Protein AF-A0A7S2CLU9-F1 (afdb_monomer_lite)

Structure (mmCIF, N/CA/C/O backbone):
data_AF-A0A7S2CLU9-F1
#
_entry.id   AF-A0A7S2CLU9-F1
#
loop_
_atom_site.group_PDB
_atom_site.id
_atom_site.type_symbol
_atom_site.label_atom_id
_atom_site.label_alt_id
_atom_site.label_comp_id
_atom_site.label_asym_id
_atom_site.label_entity_id
_atom_site.label_seq_id
_atom_site.pdbx_PDB_ins_code
_atom_site.Cartn_x
_atom_site.Cartn_y
_atom_site.Cartn_z
_atom_site.occupancy
_atom_site.B_iso_or_equiv
_atom_site.auth_seq_id
_atom_site.auth_comp_id
_atom_site.auth_asym_id
_atom_site.auth_atom_id
_atom_site.pdbx_PDB_model_num
ATOM 1 N N . GLU A 1 1 ? 9.806 -8.412 -6.960 1.00 81.88 1 GLU A N 1
ATOM 2 C CA . GLU A 1 1 ? 10.932 -9.242 -7.446 1.00 81.88 1 GLU A CA 1
ATOM 3 C C . GLU A 1 1 ? 11.392 -8.861 -8.850 1.00 81.88 1 GLU A C 1
ATOM 5 O O . GLU A 1 1 ? 12.563 -8.555 -8.993 1.00 81.88 1 GLU A O 1
ATOM 10 N N . ILE A 1 2 ? 10.509 -8.746 -9.855 1.00 88.12 2 ILE A N 1
ATOM 11 C CA . ILE A 1 2 ? 10.897 -8.366 -11.237 1.00 88.12 2 ILE A CA 1
ATOM 12 C C . ILE A 1 2 ? 11.706 -7.054 -11.299 1.00 88.12 2 ILE A C 1
ATOM 14 O O . ILE A 1 2 ? 12.691 -6.970 -12.024 1.00 88.12 2 ILE A O 1
ATOM 18 N N . ALA A 1 3 ? 11.357 -6.049 -10.488 1.00 88.12 3 ALA A N 1
ATOM 19 C CA . ALA A 1 3 ? 12.100 -4.786 -10.428 1.00 88.12 3 ALA A CA 1
ATOM 20 C C . ALA A 1 3 ? 13.576 -4.951 -10.000 1.00 88.12 3 ALA A C 1
ATOM 22 O O . ALA A 1 3 ? 14.416 -4.154 -10.404 1.00 88.12 3 ALA A O 1
ATOM 23 N N . LEU A 1 4 ? 13.915 -6.001 -9.240 1.00 93.50 4 LEU A N 1
ATOM 24 C CA . LEU A 1 4 ? 15.299 -6.295 -8.845 1.00 93.50 4 LEU A CA 1
ATOM 25 C C . LEU A 1 4 ? 16.145 -6.809 -10.017 1.00 93.50 4 LEU A C 1
ATOM 27 O O . LEU A 1 4 ? 17.367 -6.787 -9.934 1.00 93.50 4 LEU A O 1
ATOM 31 N N . LEU A 1 5 ? 15.512 -7.239 -11.114 1.00 93.06 5 LEU A N 1
ATOM 32 C CA . LEU A 1 5 ? 16.195 -7.673 -12.333 1.00 93.06 5 LEU A CA 1
ATOM 33 C C . LEU A 1 5 ? 16.510 -6.499 -13.276 1.00 93.06 5 LEU A C 1
ATOM 35 O O . LEU A 1 5 ? 17.278 -6.673 -14.220 1.00 93.06 5 LEU A O 1
ATOM 39 N N . LEU A 1 6 ? 15.973 -5.297 -13.020 1.00 92.88 6 LEU A N 1
ATOM 40 C CA . LEU A 1 6 ? 16.213 -4.108 -13.853 1.00 92.88 6 LEU A CA 1
ATOM 41 C C . LEU A 1 6 ? 17.692 -3.711 -13.999 1.00 92.88 6 LEU A C 1
ATOM 43 O O . LEU A 1 6 ? 18.043 -3.240 -15.078 1.00 92.88 6 LEU A O 1
ATOM 47 N N . PRO A 1 7 ? 18.582 -3.899 -13.004 1.00 95.50 7 PRO A N 1
ATOM 48 C CA . PRO A 1 7 ? 20.008 -3.617 -13.169 1.00 95.50 7 PRO A CA 1
ATOM 49 C C . PRO A 1 7 ? 20.727 -4.580 -14.128 1.00 95.50 7 PRO A C 1
ATOM 51 O O . PRO A 1 7 ? 21.757 -4.218 -14.693 1.00 95.50 7 PRO A O 1
ATOM 54 N N . ILE A 1 8 ? 20.208 -5.797 -14.337 1.00 95.12 8 ILE A N 1
ATOM 55 C CA . ILE A 1 8 ? 20.898 -6.851 -15.102 1.00 95.12 8 ILE A CA 1
ATOM 56 C C . ILE A 1 8 ? 21.182 -6.422 -16.555 1.00 95.12 8 ILE A C 1
ATOM 58 O O . ILE A 1 8 ? 22.336 -6.541 -16.973 1.00 95.12 8 ILE A O 1
ATOM 62 N N . PRO A 1 9 ? 20.220 -5.867 -17.326 1.00 94.62 9 PRO A N 1
ATOM 63 C CA . PRO A 1 9 ? 20.494 -5.320 -18.655 1.00 94.62 9 PRO A CA 1
ATOM 64 C C . PRO A 1 9 ? 21.635 -4.297 -18.684 1.00 94.62 9 PRO A C 1
ATOM 66 O O . PRO A 1 9 ? 22.448 -4.326 -19.606 1.00 94.62 9 PRO A O 1
ATOM 69 N N . PHE A 1 10 ? 21.733 -3.426 -17.673 1.00 96.19 10 PHE A N 1
ATOM 70 C CA . PHE A 1 10 ? 22.793 -2.415 -17.596 1.00 96.19 10 PHE A CA 1
ATOM 71 C C . PHE A 1 10 ? 24.162 -3.049 -17.354 1.00 96.19 10 PHE A C 1
ATOM 73 O O . PHE A 1 10 ? 25.124 -2.687 -18.031 1.00 96.19 10 PHE A O 1
ATOM 80 N N . PHE A 1 11 ? 24.250 -4.035 -16.456 1.00 97.50 11 PHE A N 1
ATOM 81 C CA . PHE A 1 11 ? 25.492 -4.781 -16.241 1.00 97.50 11 PHE A CA 1
ATOM 82 C C . PHE A 1 11 ? 25.924 -5.530 -17.502 1.00 97.50 11 PHE A C 1
ATOM 84 O O . PHE A 1 11 ? 27.074 -5.409 -17.925 1.00 97.50 11 PHE A O 1
ATOM 91 N N . LEU A 1 12 ? 25.007 -6.255 -18.149 1.00 97.06 12 LEU A N 1
ATOM 92 C CA . LEU A 1 12 ? 25.304 -6.976 -19.390 1.00 97.06 12 LEU A CA 1
ATOM 93 C C . LEU A 1 12 ? 25.795 -6.026 -20.483 1.00 97.06 12 LEU A C 1
ATOM 95 O O . LEU A 1 12 ? 26.792 -6.303 -21.150 1.00 97.06 12 LEU A O 1
ATOM 99 N N . ALA A 1 13 ? 25.141 -4.879 -20.639 1.00 96.62 13 ALA A N 1
ATOM 100 C CA . ALA A 1 13 ? 25.564 -3.883 -21.605 1.00 96.62 13 ALA A CA 1
ATOM 101 C C . ALA A 1 13 ? 26.921 -3.271 -21.293 1.00 96.62 13 ALA A C 1
ATOM 103 O O . ALA A 1 13 ? 27.714 -3.106 -22.218 1.00 96.62 13 ALA A O 1
ATOM 104 N N . PHE A 1 14 ? 27.207 -2.987 -20.023 1.00 97.06 14 PHE A N 1
ATOM 105 C CA . PHE A 1 14 ? 28.519 -2.517 -19.597 1.00 97.06 14 PHE A CA 1
ATOM 106 C C . PHE A 1 14 ? 29.614 -3.510 -20.001 1.00 97.06 14 PHE A C 1
ATOM 108 O O . PHE A 1 14 ? 30.568 -3.122 -20.673 1.00 97.06 14 PHE A O 1
ATOM 115 N N . PHE A 1 15 ? 29.452 -4.801 -19.692 1.00 97.88 15 PHE A N 1
ATOM 116 C CA . PHE A 1 15 ? 30.434 -5.824 -20.068 1.00 97.88 15 PHE A CA 1
ATOM 117 C C . PHE A 1 15 ? 30.582 -5.974 -21.588 1.00 97.88 15 PHE A C 1
ATOM 119 O O . PHE A 1 15 ? 31.704 -6.085 -22.091 1.00 97.88 15 PHE A O 1
ATOM 126 N N . ILE A 1 16 ? 29.474 -5.942 -22.336 1.00 97.25 16 ILE A N 1
ATOM 127 C CA . ILE A 1 16 ? 29.498 -6.021 -23.804 1.00 97.25 16 ILE A CA 1
ATOM 128 C C . ILE A 1 16 ? 30.244 -4.818 -24.397 1.00 97.25 16 ILE A C 1
ATOM 130 O O . ILE A 1 16 ? 31.125 -4.997 -25.239 1.00 97.25 16 ILE A O 1
ATOM 134 N N . GLN A 1 17 ? 29.939 -3.602 -23.943 1.00 95.00 17 GLN A N 1
ATOM 135 C CA . GLN A 1 17 ? 30.590 -2.384 -24.432 1.00 95.00 17 GLN A CA 1
ATOM 136 C C . GLN A 1 17 ? 32.069 -2.323 -24.026 1.00 95.00 17 GLN A C 1
ATOM 138 O O . GLN A 1 17 ? 32.909 -1.978 -24.859 1.00 95.00 17 GLN A O 1
ATOM 143 N N . ALA A 1 18 ? 32.411 -2.739 -22.802 1.00 97.12 18 ALA A N 1
ATOM 144 C CA . ALA A 1 18 ? 33.795 -2.820 -22.332 1.00 97.12 18 ALA A CA 1
ATOM 145 C C . ALA A 1 18 ? 34.636 -3.787 -23.182 1.00 97.12 18 ALA A C 1
ATOM 147 O O . ALA A 1 18 ? 35.785 -3.487 -23.512 1.00 97.12 18 ALA A O 1
ATOM 148 N N . LYS A 1 19 ? 34.057 -4.925 -23.590 1.00 97.69 19 LYS A N 1
ATOM 149 C CA . LYS A 1 19 ? 34.735 -5.911 -24.444 1.00 97.69 19 LYS A CA 1
ATOM 150 C C . LYS A 1 19 ? 34.865 -5.444 -25.894 1.00 97.69 19 LYS A C 1
ATOM 152 O O . LYS A 1 19 ? 35.913 -5.639 -26.500 1.00 97.69 19 LYS A O 1
ATOM 157 N N . LEU A 1 20 ? 33.814 -4.843 -26.454 1.00 95.69 20 LEU A N 1
ATOM 158 C CA . LEU A 1 20 ? 33.805 -4.392 -27.849 1.00 95.69 20 LEU A CA 1
ATOM 159 C C . LEU A 1 20 ? 34.610 -3.105 -28.069 1.00 95.69 20 LEU A C 1
ATOM 161 O O . LEU A 1 20 ? 34.974 -2.826 -29.209 1.00 95.69 20 LEU A O 1
ATOM 165 N N . ARG A 1 21 ? 34.869 -2.321 -27.010 1.00 95.06 21 ARG A N 1
ATOM 166 C CA . ARG A 1 21 ? 35.522 -0.995 -27.061 1.00 95.06 21 ARG A CA 1
ATOM 167 C C . ARG A 1 21 ? 34.883 -0.024 -28.069 1.00 95.06 21 ARG A C 1
ATOM 169 O O . ARG A 1 21 ? 35.512 0.940 -28.490 1.00 95.06 21 ARG A O 1
ATOM 176 N N . ARG A 1 22 ? 33.631 -0.277 -28.458 1.00 91.69 22 ARG A N 1
ATOM 177 C CA . ARG A 1 22 ? 32.832 0.546 -29.370 1.00 91.69 22 ARG A CA 1
ATOM 178 C C . ARG A 1 22 ? 31.356 0.472 -28.973 1.00 91.69 22 ARG A C 1
ATOM 180 O O . ARG A 1 22 ? 30.922 -0.581 -28.491 1.00 91.69 22 ARG A O 1
ATOM 187 N N . PRO A 1 23 ? 30.577 1.546 -29.174 1.00 90.12 23 PRO A N 1
ATOM 188 C CA . PRO A 1 23 ? 29.145 1.525 -28.911 1.00 90.12 23 PRO A CA 1
ATOM 189 C C . PRO A 1 23 ? 28.464 0.531 -29.855 1.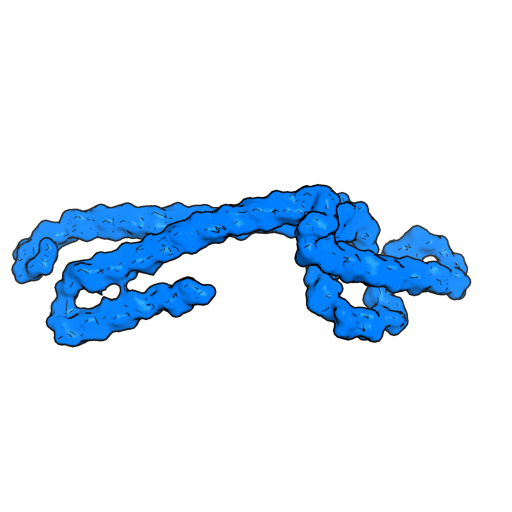00 90.12 23 PRO A C 1
ATOM 191 O O . PRO A 1 23 ? 28.598 0.614 -31.072 1.00 90.12 23 PRO A O 1
ATOM 194 N N . HIS A 1 24 ? 27.736 -0.428 -29.287 1.00 92.44 24 HIS A N 1
ATOM 195 C CA . HIS A 1 24 ? 26.960 -1.394 -30.056 1.00 92.44 24 HIS A CA 1
ATOM 196 C C . HIS A 1 24 ? 25.482 -1.009 -30.006 1.00 92.44 24 HIS A C 1
ATOM 198 O O . HIS A 1 24 ? 24.863 -1.044 -28.938 1.00 92.44 24 HIS A O 1
ATOM 204 N N . LYS A 1 25 ? 24.910 -0.649 -31.160 1.00 90.19 25 LYS A N 1
ATOM 205 C CA . LYS A 1 25 ? 23.543 -0.120 -31.263 1.00 90.19 25 LYS A CA 1
ATOM 206 C C . LYS A 1 25 ? 22.503 -1.014 -30.602 1.00 90.19 25 LYS A C 1
ATOM 208 O O . LYS A 1 25 ? 21.710 -0.530 -29.800 1.00 90.19 25 LYS A O 1
ATOM 213 N N . ALA A 1 26 ? 22.518 -2.315 -30.896 1.00 93.50 26 ALA A N 1
ATOM 214 C CA . ALA A 1 26 ? 21.528 -3.226 -30.326 1.00 93.50 26 ALA A CA 1
ATOM 215 C C . ALA A 1 26 ? 21.644 -3.297 -28.798 1.00 93.50 26 ALA A C 1
ATOM 217 O O . ALA A 1 26 ? 20.633 -3.352 -28.110 1.00 93.50 26 ALA A O 1
ATOM 218 N N . THR A 1 27 ? 22.862 -3.219 -28.255 1.00 95.12 27 THR A N 1
ATOM 219 C CA . THR A 1 27 ? 23.081 -3.213 -26.804 1.00 95.12 27 THR A CA 1
ATOM 220 C C . THR A 1 27 ? 22.489 -1.960 -26.164 1.00 95.12 27 THR A C 1
ATOM 222 O O . THR A 1 27 ? 21.776 -2.083 -25.175 1.00 95.12 27 THR A O 1
ATOM 225 N N . ILE A 1 28 ? 22.724 -0.780 -26.752 1.00 92.19 28 ILE A N 1
ATOM 226 C CA . ILE A 1 28 ? 22.179 0.499 -26.264 1.00 92.19 28 ILE A CA 1
ATOM 227 C C . ILE A 1 28 ? 20.646 0.503 -26.340 1.00 92.19 28 ILE A C 1
ATOM 229 O O . ILE A 1 28 ? 19.974 0.856 -25.368 1.00 92.19 28 ILE A O 1
ATOM 233 N N . LEU A 1 29 ? 20.084 0.059 -27.470 1.00 92.31 29 LEU A N 1
ATOM 234 C CA . LEU A 1 29 ? 18.636 -0.037 -27.650 1.00 92.31 29 LEU A CA 1
ATOM 235 C C . LEU A 1 29 ? 18.013 -0.995 -26.633 1.00 92.31 29 LEU A C 1
ATOM 237 O O . LEU A 1 29 ? 17.047 -0.625 -25.974 1.00 92.31 29 LEU A O 1
ATOM 241 N N . LEU A 1 30 ? 18.586 -2.186 -26.440 1.00 93.94 30 LEU A N 1
ATOM 242 C CA . LEU A 1 30 ? 18.074 -3.150 -25.465 1.00 93.94 30 LEU A CA 1
ATOM 243 C C . LEU A 1 30 ? 18.142 -2.607 -24.033 1.00 93.94 30 LEU A C 1
ATOM 245 O O . LEU A 1 30 ? 17.176 -2.768 -23.290 1.00 93.94 30 LEU A O 1
ATOM 249 N N . THR A 1 31 ? 19.211 -1.904 -23.646 1.00 94.62 31 THR A N 1
ATOM 250 C CA . THR A 1 31 ? 19.293 -1.299 -22.303 1.00 94.62 31 THR A CA 1
ATOM 251 C C . THR A 1 31 ? 18.290 -0.201 -22.032 1.00 94.62 31 THR A C 1
ATOM 253 O O . THR A 1 31 ? 17.981 0.046 -20.873 1.00 94.62 31 THR A O 1
ATOM 256 N N . LEU A 1 32 ? 17.799 0.476 -23.065 1.00 92.31 32 LEU A N 1
ATOM 257 C CA . LEU A 1 32 ? 16.814 1.542 -22.903 1.00 92.31 32 LEU A CA 1
ATOM 258 C C . LEU A 1 32 ? 15.393 0.986 -23.006 1.00 92.31 32 LEU A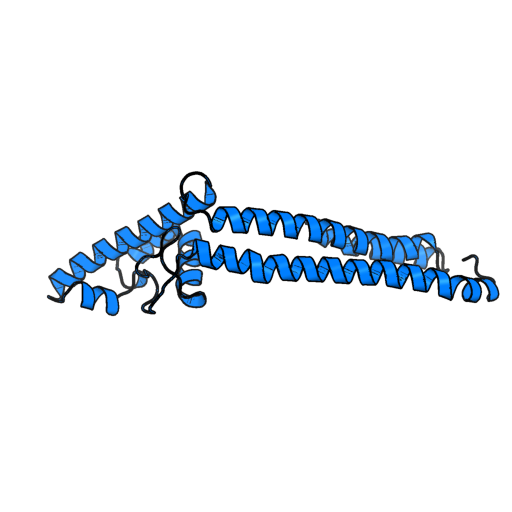 C 1
ATOM 260 O O . LEU A 1 32 ? 14.545 1.280 -22.165 1.00 92.31 32 LEU A O 1
ATOM 264 N N . LEU A 1 33 ? 15.147 0.140 -24.007 1.00 91.81 33 LEU A N 1
ATOM 265 C CA . LEU A 1 33 ? 13.822 -0.395 -24.297 1.00 91.81 33 LEU A CA 1
ATOM 266 C C . LEU A 1 33 ? 13.380 -1.438 -23.266 1.00 91.81 33 LEU A C 1
ATOM 268 O O . LEU A 1 33 ? 12.231 -1.392 -22.835 1.00 91.81 33 LEU A O 1
ATOM 272 N N . VAL A 1 34 ? 14.261 -2.352 -22.837 1.00 93.94 34 VAL A N 1
ATOM 273 C CA . VAL A 1 34 ? 13.870 -3.451 -21.932 1.00 93.94 34 VAL A CA 1
ATOM 274 C C . VAL A 1 34 ? 13.419 -2.935 -20.558 1.00 93.94 34 VAL A C 1
ATOM 276 O O . VAL A 1 34 ? 12.314 -3.297 -20.142 1.00 93.94 34 VAL A O 1
ATOM 279 N N . PRO A 1 35 ? 14.173 -2.070 -19.846 1.00 94.62 35 PRO A N 1
ATOM 280 C CA . PRO A 1 35 ? 13.726 -1.533 -18.562 1.00 94.62 35 PRO A CA 1
ATOM 281 C C . PRO A 1 35 ? 12.444 -0.710 -18.679 1.00 94.62 35 PRO A C 1
ATOM 283 O O . PRO A 1 35 ? 11.544 -0.871 -17.858 1.00 94.62 35 PRO A O 1
ATOM 286 N N . ALA A 1 36 ? 12.326 0.125 -19.714 1.00 94.75 36 ALA A N 1
ATOM 287 C CA . ALA A 1 36 ? 11.152 0.969 -19.898 1.00 94.75 36 ALA A CA 1
ATOM 288 C C . ALA A 1 36 ? 9.894 0.148 -20.235 1.00 94.75 36 ALA A C 1
ATOM 290 O O . ALA A 1 36 ? 8.838 0.382 -19.649 1.00 94.75 36 ALA A O 1
ATOM 291 N N . ALA A 1 37 ? 10.005 -0.870 -21.095 1.00 94.44 37 ALA A N 1
ATOM 292 C CA . ALA A 1 37 ? 8.910 -1.802 -21.370 1.00 94.44 37 ALA A CA 1
ATOM 293 C C . ALA A 1 37 ? 8.523 -2.624 -20.127 1.00 94.44 37 ALA A C 1
ATOM 295 O O . ALA A 1 37 ? 7.340 -2.823 -19.856 1.00 94.44 37 ALA A O 1
ATOM 296 N N . THR A 1 38 ? 9.509 -3.054 -19.332 1.00 94.75 38 THR A N 1
ATOM 297 C CA . THR A 1 38 ? 9.265 -3.785 -18.078 1.00 94.75 38 THR A CA 1
ATOM 298 C C . THR A 1 38 ? 8.526 -2.912 -17.065 1.00 94.75 38 THR A C 1
ATOM 300 O O . THR A 1 38 ? 7.545 -3.357 -16.473 1.00 94.75 38 THR A O 1
ATOM 303 N N . LEU A 1 39 ? 8.957 -1.661 -16.879 1.00 94.56 39 LEU A N 1
ATOM 304 C CA . LEU A 1 39 ? 8.289 -0.709 -15.989 1.00 94.56 39 LEU A CA 1
ATOM 305 C C . LEU A 1 39 ? 6.870 -0.381 -16.459 1.00 94.56 39 LEU A C 1
ATOM 307 O O . LEU A 1 39 ? 5.969 -0.294 -15.627 1.00 94.56 39 LEU A O 1
ATOM 311 N N . LEU A 1 40 ? 6.656 -0.258 -17.771 1.00 96.19 40 LEU A N 1
ATOM 312 C CA . LEU A 1 40 ? 5.332 -0.057 -18.353 1.00 96.19 40 LEU A CA 1
ATOM 313 C C . LEU A 1 40 ? 4.389 -1.223 -18.013 1.00 96.19 40 LEU A C 1
ATOM 315 O O . LEU A 1 40 ? 3.302 -0.996 -17.484 1.00 96.19 40 LEU A O 1
ATOM 319 N N . ALA A 1 41 ? 4.828 -2.462 -18.257 1.00 96.25 41 ALA A N 1
ATOM 320 C CA . ALA A 1 41 ? 4.043 -3.663 -17.973 1.00 96.25 41 ALA A CA 1
ATOM 321 C C . ALA A 1 41 ? 3.765 -3.833 -16.470 1.00 96.25 41 ALA A C 1
ATOM 323 O O . ALA A 1 41 ? 2.637 -4.116 -16.071 1.00 96.25 41 ALA A O 1
ATOM 324 N N . LEU A 1 42 ? 4.772 -3.609 -15.618 1.00 95.81 42 LEU A N 1
ATOM 325 C CA . LEU A 1 42 ? 4.595 -3.642 -14.163 1.00 95.81 42 LEU A CA 1
ATOM 326 C C . LEU A 1 42 ? 3.631 -2.557 -13.684 1.00 95.81 42 LEU A C 1
ATOM 328 O O . LEU A 1 42 ? 2.815 -2.817 -12.802 1.00 95.81 42 LEU A O 1
ATOM 332 N N . GLY A 1 43 ? 3.716 -1.356 -14.255 1.00 96.00 43 GLY A N 1
ATOM 333 C CA . GLY A 1 43 ? 2.808 -0.260 -13.952 1.00 96.00 43 GLY A CA 1
ATOM 334 C C . GLY A 1 43 ? 1.356 -0.625 -14.251 1.00 96.00 43 GLY A C 1
ATOM 335 O O . GLY A 1 43 ? 0.497 -0.407 -13.398 1.00 96.00 43 GLY A O 1
ATOM 336 N N . ASP A 1 44 ? 1.087 -1.219 -15.415 1.00 96.81 44 ASP A N 1
ATOM 337 C CA . ASP A 1 44 ? -0.260 -1.659 -15.804 1.00 96.81 44 ASP A CA 1
ATOM 338 C C . ASP A 1 44 ? -0.811 -2.733 -14.852 1.00 96.81 44 ASP A C 1
ATOM 340 O O . ASP A 1 44 ? -1.887 -2.569 -14.268 1.00 96.81 44 ASP A O 1
ATOM 344 N N . VAL A 1 45 ? -0.015 -3.774 -14.581 1.00 96.75 45 VAL A N 1
ATOM 345 C CA . VAL A 1 45 ? -0.367 -4.826 -13.615 1.00 96.75 45 VAL A CA 1
ATOM 346 C C . VAL A 1 45 ? -0.658 -4.230 -12.233 1.00 96.75 45 VAL A C 1
ATOM 348 O O . VAL A 1 45 ? -1.650 -4.592 -11.599 1.00 96.75 45 VAL A O 1
ATOM 351 N N . LEU A 1 46 ? 0.159 -3.281 -11.765 1.00 96.56 46 LEU A N 1
ATOM 352 C CA . LEU A 1 46 ? -0.049 -2.614 -10.478 1.00 96.56 46 LEU A CA 1
ATOM 353 C C . LEU A 1 46 ? -1.316 -1.755 -10.451 1.00 96.56 46 LEU A C 1
ATOM 355 O O . LEU A 1 46 ? -1.993 -1.733 -9.424 1.00 96.56 46 LEU A O 1
ATOM 359 N N . VAL A 1 47 ? -1.663 -1.064 -11.542 1.00 97.44 47 VAL A N 1
ATOM 360 C CA . VAL A 1 47 ? -2.919 -0.299 -11.634 1.00 97.44 47 VAL A CA 1
ATOM 361 C C . VAL A 1 47 ? -4.128 -1.225 -11.514 1.00 97.44 47 VAL A C 1
ATOM 363 O O . VAL A 1 47 ? -5.063 -0.890 -10.779 1.00 97.44 47 VAL A O 1
ATOM 366 N N . ASN A 1 48 ? -4.102 -2.374 -12.189 1.00 97.06 48 ASN A N 1
ATOM 367 C CA . ASN A 1 48 ? -5.193 -3.349 -12.153 1.00 97.06 48 ASN A CA 1
ATOM 368 C C . ASN A 1 48 ? -5.326 -3.977 -10.761 1.00 97.06 48 ASN A C 1
ATOM 370 O O . ASN A 1 48 ? -6.388 -3.885 -10.150 1.00 97.06 48 ASN A O 1
ATOM 374 N N . ILE A 1 49 ? -4.223 -4.467 -10.182 1.00 96.38 49 ILE A N 1
ATOM 375 C CA . ILE A 1 49 ? -4.219 -5.017 -8.817 1.00 96.38 49 ILE A CA 1
ATOM 376 C C . ILE A 1 49 ? -4.690 -3.971 -7.800 1.00 96.38 49 ILE A C 1
ATOM 378 O O . ILE A 1 49 ? -5.486 -4.288 -6.918 1.00 96.38 49 ILE A O 1
ATOM 382 N N . ALA A 1 50 ? -4.208 -2.728 -7.886 1.00 96.62 50 ALA A N 1
ATOM 383 C CA . ALA A 1 50 ? -4.614 -1.678 -6.956 1.00 96.62 50 ALA A CA 1
ATOM 384 C C . ALA A 1 50 ? -6.109 -1.352 -7.073 1.00 96.62 50 ALA A C 1
ATOM 386 O O . ALA A 1 50 ? -6.740 -1.085 -6.052 1.00 96.62 50 ALA A O 1
ATOM 387 N N . SER A 1 51 ? -6.667 -1.392 -8.286 1.00 97.19 51 SER A N 1
ATOM 388 C CA . SER A 1 51 ? -8.097 -1.159 -8.522 1.00 97.19 51 SER A CA 1
ATOM 389 C C . SER A 1 51 ? -8.933 -2.303 -7.945 1.00 97.19 51 SER A C 1
ATOM 391 O O . SER A 1 51 ? -9.790 -2.048 -7.104 1.00 97.19 51 SER A O 1
ATOM 393 N N . ASP A 1 52 ? -8.584 -3.555 -8.255 1.00 96.94 52 ASP A N 1
ATOM 394 C CA . ASP A 1 52 ? -9.270 -4.732 -7.711 1.00 96.94 52 ASP A CA 1
ATOM 395 C C . ASP A 1 52 ? -9.235 -4.746 -6.179 1.00 96.94 52 ASP A C 1
ATOM 397 O O . ASP A 1 52 ? -10.243 -4.992 -5.517 1.00 96.94 52 ASP A O 1
ATOM 401 N N . ARG A 1 53 ? -8.074 -4.459 -5.575 1.00 97.38 53 ARG A N 1
ATOM 402 C CA . ARG A 1 53 ? -7.944 -4.411 -4.111 1.00 97.38 53 ARG A CA 1
ATOM 403 C C . ARG A 1 53 ? -8.732 -3.262 -3.503 1.00 97.38 53 ARG A C 1
ATOM 405 O O . ARG A 1 53 ? -9.346 -3.467 -2.458 1.00 97.38 53 ARG A O 1
ATOM 412 N N . ALA A 1 54 ? -8.740 -2.090 -4.134 1.00 97.75 54 ALA A N 1
ATOM 413 C CA . ALA A 1 54 ? -9.560 -0.976 -3.679 1.00 97.75 54 ALA A CA 1
ATOM 414 C C . ALA A 1 54 ? -11.050 -1.354 -3.687 1.00 97.75 54 ALA A C 1
ATOM 416 O O . ALA A 1 54 ? -11.727 -1.137 -2.684 1.00 97.75 54 ALA A O 1
ATOM 417 N N . ASP A 1 55 ? -11.540 -2.000 -4.744 1.00 97.50 55 ASP A N 1
ATOM 418 C CA . ASP A 1 55 ? -12.947 -2.400 -4.848 1.00 97.50 55 ASP A CA 1
ATOM 419 C C . ASP A 1 55 ? -13.324 -3.472 -3.809 1.00 97.50 55 ASP A C 1
ATOM 421 O O . ASP A 1 55 ? -14.349 -3.357 -3.128 1.00 97.50 55 ASP A O 1
ATO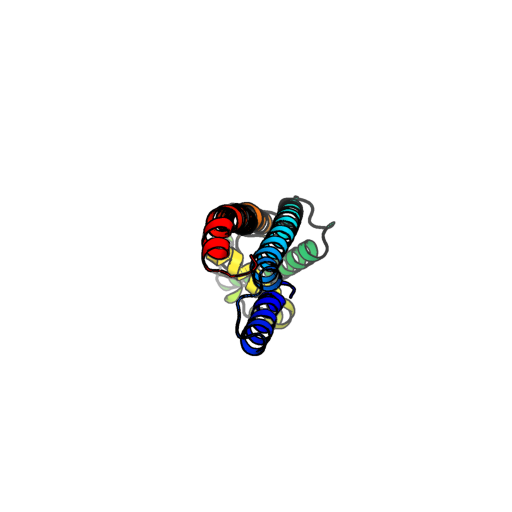M 425 N N . GLN A 1 56 ? -12.457 -4.467 -3.591 1.00 97.31 56 GLN A N 1
ATOM 426 C CA . GLN A 1 56 ? -12.644 -5.484 -2.542 1.00 97.31 56 GLN A CA 1
ATOM 427 C C . GLN A 1 56 ? -12.692 -4.868 -1.134 1.00 97.31 56 GLN A C 1
ATOM 429 O O . GLN A 1 56 ? -13.526 -5.240 -0.297 1.00 97.31 56 GLN A O 1
ATOM 434 N N . LEU A 1 57 ? -11.799 -3.913 -0.856 1.00 97.88 57 LEU A N 1
ATOM 435 C CA . LEU A 1 57 ? -11.739 -3.220 0.430 1.00 97.88 57 LEU A CA 1
ATOM 436 C C . LEU A 1 57 ? -12.949 -2.307 0.641 1.00 97.88 57 LEU A C 1
ATOM 438 O O . LEU A 1 57 ? -13.504 -2.305 1.735 1.00 97.88 57 LEU A O 1
ATOM 442 N N . ARG A 1 58 ? -13.399 -1.611 -0.409 1.00 97.75 58 ARG A N 1
ATOM 443 C CA . ARG A 1 58 ? -14.556 -0.706 -0.379 1.00 97.75 58 ARG A CA 1
ATOM 444 C C . ARG A 1 58 ? -15.897 -1.430 -0.232 1.00 97.75 58 ARG A C 1
ATOM 446 O O . ARG A 1 58 ? -16.866 -0.826 0.228 1.00 97.75 58 ARG A O 1
ATOM 453 N N . SER A 1 59 ? -15.982 -2.697 -0.640 1.00 96.94 59 SER A N 1
ATOM 454 C CA . SER A 1 59 ? -17.201 -3.497 -0.473 1.00 96.94 59 SER A CA 1
ATOM 455 C C . SER A 1 59 ? -17.660 -3.522 0.993 1.00 96.94 59 SER A C 1
ATOM 457 O O . SER A 1 59 ? -16.841 -3.538 1.905 1.00 96.94 59 SER A O 1
ATOM 459 N N . ARG A 1 60 ? -18.970 -3.573 1.249 1.00 95.25 60 ARG A N 1
ATOM 460 C CA . ARG A 1 60 ? -19.507 -3.765 2.613 1.00 95.25 60 ARG A CA 1
ATOM 461 C C . ARG A 1 60 ? -19.477 -5.224 3.067 1.00 95.25 60 ARG A C 1
ATOM 463 O O . ARG A 1 60 ? -19.690 -5.500 4.241 1.00 95.25 60 ARG A O 1
ATOM 470 N N . ASP A 1 61 ? -19.221 -6.143 2.140 1.00 96.44 61 ASP A N 1
ATOM 471 C CA . ASP A 1 61 ? -19.090 -7.561 2.433 1.00 96.44 61 ASP A CA 1
ATOM 472 C C . ASP A 1 61 ? -17.735 -7.845 3.100 1.00 96.44 61 ASP A C 1
ATOM 474 O O . ASP A 1 61 ? -16.664 -7.497 2.578 1.00 96.44 61 ASP A O 1
ATOM 478 N N . CYS A 1 62 ? -17.805 -8.446 4.283 1.00 96.00 62 CYS A N 1
ATOM 479 C CA . CYS A 1 62 ? -16.666 -8.812 5.118 1.00 96.00 62 CYS A CA 1
ATOM 480 C C . CYS A 1 62 ? -16.302 -10.281 5.011 1.00 96.00 62 CYS A C 1
ATOM 482 O O . CYS A 1 62 ? -15.209 -10.650 5.435 1.00 96.00 62 CYS A O 1
ATOM 484 N N . ASP A 1 63 ? -17.189 -11.112 4.469 1.00 97.31 63 ASP A N 1
ATOM 485 C CA . ASP A 1 63 ? -17.070 -12.560 4.554 1.00 97.31 63 ASP A CA 1
ATOM 486 C C . ASP A 1 63 ? -16.478 -13.178 3.292 1.00 97.31 63 ASP A C 1
ATOM 488 O O . ASP A 1 63 ? -15.747 -14.172 3.384 1.00 97.31 63 ASP A O 1
ATOM 492 N N . THR A 1 64 ? -16.715 -12.558 2.135 1.00 96.19 64 THR A N 1
ATOM 493 C CA . THR A 1 64 ? -16.221 -13.055 0.842 1.00 96.19 64 THR A CA 1
ATOM 494 C C . THR A 1 64 ? -14.691 -13.031 0.737 1.00 96.19 64 THR A C 1
ATOM 496 O O . THR A 1 64 ? -14.086 -13.958 0.196 1.00 96.19 64 THR A O 1
ATOM 499 N N . PHE A 1 65 ? -14.020 -12.012 1.285 1.00 96.94 65 PHE A N 1
ATOM 500 C CA . PHE A 1 65 ? -12.566 -11.855 1.146 1.00 96.94 65 PHE A CA 1
ATOM 501 C C . PHE A 1 65 ? -11.827 -12.319 2.403 1.00 96.94 65 PHE A C 1
ATOM 503 O O . PHE A 1 65 ? -11.806 -11.621 3.414 1.00 96.94 65 PHE A O 1
ATOM 510 N N . ALA A 1 66 ? -11.145 -13.468 2.324 1.00 97.25 66 ALA A N 1
ATOM 511 C CA . ALA A 1 66 ? -10.522 -14.122 3.481 1.00 97.25 66 ALA A CA 1
ATOM 512 C C . ALA A 1 66 ? -9.624 -13.201 4.332 1.00 97.25 66 ALA A C 1
ATOM 514 O O . ALA A 1 66 ? -9.804 -13.148 5.544 1.00 97.25 66 ALA A O 1
ATOM 515 N N . LYS A 1 67 ? -8.723 -12.425 3.709 1.00 97.00 67 LYS A N 1
ATOM 516 C CA . LYS A 1 67 ? -7.833 -11.491 4.431 1.00 97.00 67 LYS A CA 1
ATOM 517 C C . LYS A 1 67 ? -8.586 -10.340 5.103 1.00 97.00 67 LYS A C 1
ATOM 519 O O . LYS A 1 67 ? -8.209 -9.886 6.175 1.00 97.00 67 LYS A O 1
ATOM 524 N N . LYS A 1 68 ? -9.661 -9.861 4.475 1.00 97.31 68 LYS A N 1
ATOM 525 C CA . LYS A 1 68 ? -10.508 -8.808 5.043 1.00 97.31 68 LYS A CA 1
ATOM 526 C C . LYS A 1 68 ? -11.287 -9.338 6.246 1.00 97.31 68 LYS A C 1
ATOM 528 O O . LYS A 1 68 ? -11.356 -8.659 7.263 1.00 97.31 68 LYS A O 1
ATOM 533 N N . ARG A 1 69 ? -11.810 -10.562 6.135 1.00 98.06 69 ARG A N 1
ATOM 534 C CA . ARG A 1 69 ? -12.501 -11.282 7.209 1.00 98.06 69 ARG A CA 1
ATOM 535 C C . ARG A 1 69 ? -11.596 -11.546 8.410 1.00 98.06 69 ARG A C 1
ATOM 537 O O . ARG A 1 69 ? -12.043 -11.449 9.545 1.00 98.06 69 ARG A O 1
ATOM 544 N N . GLU A 1 70 ? -10.341 -11.908 8.164 1.00 98.12 70 GLU A N 1
ATOM 545 C CA . GLU A 1 70 ? -9.339 -12.130 9.211 1.00 98.12 70 GLU A CA 1
ATOM 546 C C . GLU A 1 70 ? -9.081 -10.850 10.016 1.00 98.12 70 GLU A C 1
ATOM 548 O O . GLU A 1 70 ? -9.234 -10.866 11.236 1.00 98.12 70 GLU A O 1
ATOM 553 N N . LEU A 1 71 ? -8.845 -9.723 9.334 1.00 98.12 71 LEU A N 1
ATOM 554 C CA . LEU A 1 71 ? -8.696 -8.418 9.985 1.00 98.12 71 LEU A CA 1
ATOM 555 C C . LEU A 1 71 ? -9.961 -7.975 10.734 1.00 98.12 71 LEU A C 1
ATOM 557 O O . LEU A 1 71 ? -9.853 -7.467 11.845 1.00 98.12 71 LEU A O 1
ATOM 561 N N . GLU A 1 72 ? -11.158 -8.222 10.188 1.00 98.12 72 GLU A N 1
ATOM 562 C CA . GLU A 1 72 ? -12.418 -7.955 10.900 1.00 98.12 72 GLU A CA 1
ATOM 563 C C . GLU A 1 72 ? -12.508 -8.772 12.195 1.00 98.12 72 GLU A C 1
ATOM 565 O O . GLU A 1 72 ? -12.826 -8.229 13.250 1.00 98.12 72 GLU A O 1
ATOM 570 N N . ARG A 1 73 ? -12.188 -10.072 12.154 1.00 98.38 73 ARG A N 1
ATOM 571 C CA . ARG A 1 73 ? -12.191 -10.932 13.350 1.00 98.38 73 ARG A CA 1
ATOM 572 C C . ARG A 1 73 ? -11.159 -10.481 14.379 1.00 98.38 73 ARG A C 1
ATOM 574 O O . ARG A 1 73 ? -11.449 -10.511 15.575 1.00 98.38 73 ARG A O 1
ATOM 581 N N . SER A 1 74 ? -9.985 -10.060 13.918 1.00 98.50 74 SER A N 1
ATOM 582 C CA . SER A 1 74 ? -8.918 -9.533 14.767 1.00 98.50 74 SER A CA 1
ATOM 583 C C . SER A 1 74 ? -9.339 -8.225 15.447 1.00 98.50 74 SER A C 1
ATOM 585 O O . SER A 1 74 ? -9.208 -8.090 16.666 1.00 98.50 74 SER A O 1
ATOM 587 N N . TRP A 1 75 ? -9.977 -7.315 14.702 1.00 98.50 75 TRP A N 1
ATOM 588 C CA . TRP A 1 75 ? -10.579 -6.095 15.245 1.00 98.50 75 TRP A CA 1
ATOM 589 C C . TRP A 1 75 ? -11.692 -6.410 16.259 1.00 98.50 75 TRP A C 1
ATOM 591 O O . TRP A 1 75 ? -11.722 -5.855 17.355 1.00 98.50 75 TRP A O 1
ATOM 601 N N . GLN A 1 76 ? -12.576 -7.363 15.952 1.00 98.50 76 GLN A N 1
ATOM 602 C CA . GLN A 1 76 ? -13.633 -7.805 16.869 1.00 98.50 76 GLN A CA 1
ATOM 603 C C . GLN A 1 76 ? -13.079 -8.447 18.148 1.00 98.50 76 GLN A C 1
ATOM 605 O O . GLN A 1 76 ? -13.723 -8.376 19.196 1.00 98.50 76 GLN A O 1
ATOM 610 N N . ALA A 1 77 ? -11.919 -9.107 18.092 1.00 98.62 77 ALA A N 1
ATOM 611 C CA . ALA A 1 77 ? -11.237 -9.612 19.281 1.00 98.62 77 ALA A CA 1
ATOM 612 C C . ALA A 1 77 ? -10.749 -8.456 20.169 1.00 98.62 77 ALA A C 1
ATOM 614 O O . ALA A 1 77 ? -11.074 -8.444 21.358 1.00 98.62 77 ALA A O 1
ATOM 615 N N . ALA A 1 78 ? -10.087 -7.450 19.586 1.00 98.56 78 ALA A N 1
ATOM 616 C CA . ALA A 1 78 ? -9.655 -6.247 20.304 1.00 98.56 78 ALA A CA 1
ATOM 617 C C . ALA A 1 78 ? -10.842 -5.498 20.928 1.00 98.56 78 ALA A C 1
ATOM 619 O O . ALA A 1 78 ? -10.835 -5.180 22.115 1.00 98.56 78 ALA A O 1
ATOM 620 N N . HIS A 1 79 ? -11.910 -5.293 20.155 1.00 98.56 79 HIS A N 1
ATOM 621 C CA . HIS A 1 79 ? -13.114 -4.616 20.625 1.00 98.56 79 HIS A CA 1
ATOM 622 C C . HIS A 1 79 ? -13.805 -5.371 21.772 1.00 98.56 79 HIS A C 1
ATOM 624 O O . HIS A 1 79 ? -14.270 -4.756 22.729 1.00 98.56 79 HIS A O 1
ATOM 630 N N . ARG A 1 80 ? -13.864 -6.709 21.714 1.00 98.62 80 ARG A N 1
ATOM 631 C CA . ARG A 1 80 ? -14.424 -7.520 22.809 1.00 98.62 80 ARG A CA 1
ATOM 632 C C . ARG A 1 80 ? -13.601 -7.402 24.090 1.00 98.62 80 ARG A C 1
ATOM 634 O O . ARG A 1 80 ? -14.206 -7.267 25.152 1.00 98.62 80 ARG A O 1
ATOM 641 N N . LEU A 1 81 ? -12.270 -7.427 23.985 1.00 98.56 81 LEU A N 1
ATOM 642 C CA . LEU A 1 81 ? -11.368 -7.209 25.119 1.00 98.56 81 LEU A CA 1
ATOM 643 C C . LEU A 1 81 ? -11.594 -5.820 25.721 1.00 98.56 81 LEU A C 1
ATOM 645 O O . LEU A 1 81 ? -11.866 -5.708 26.914 1.00 98.56 81 LEU A O 1
ATOM 649 N N . TYR A 1 82 ? -11.590 -4.786 24.878 1.00 98.62 82 TYR A N 1
ATOM 650 C CA . TYR A 1 82 ? -11.806 -3.400 25.285 1.00 98.62 82 TYR A CA 1
ATOM 651 C C . TYR A 1 82 ? -13.138 -3.208 26.018 1.00 98.62 82 TYR A C 1
ATOM 653 O O . TYR A 1 82 ? -13.169 -2.718 27.143 1.00 98.62 82 TYR A O 1
ATOM 661 N N . MET A 1 83 ? -14.247 -3.677 25.440 1.00 98.50 83 MET A N 1
ATOM 662 C CA . MET A 1 83 ? -15.564 -3.562 26.074 1.00 98.50 83 MET A CA 1
ATOM 663 C C . MET A 1 83 ? -15.678 -4.381 27.366 1.00 98.50 83 MET A C 1
ATOM 665 O O . MET A 1 83 ? -16.460 -4.018 28.242 1.00 98.50 83 MET A O 1
ATOM 669 N N . GLY A 1 84 ? -14.950 -5.495 27.487 1.00 98.44 84 GLY A N 1
ATOM 670 C CA . GLY A 1 84 ? -14.868 -6.265 28.730 1.00 98.44 84 GLY A CA 1
ATOM 671 C C . GLY A 1 84 ? -14.197 -5.461 29.841 1.00 98.44 84 GLY A C 1
ATOM 672 O O . GLY A 1 84 ? -14.798 -5.250 30.892 1.00 98.44 84 GLY A O 1
ATOM 673 N N . CYS A 1 85 ? -13.008 -4.945 29.544 1.00 98.62 85 CYS A N 1
ATOM 674 C CA . CYS A 1 85 ? -12.215 -4.079 30.410 1.00 98.62 85 CYS A CA 1
ATOM 675 C C . CYS A 1 85 ? -12.999 -2.832 30.858 1.00 98.62 85 CYS A C 1
ATOM 677 O O . CYS A 1 85 ? -13.162 -2.610 32.055 1.00 98.62 85 CYS A O 1
ATOM 679 N N . LEU A 1 86 ? -13.623 -2.092 29.931 1.00 98.44 86 LEU A N 1
ATOM 680 C CA . LEU A 1 86 ? -14.402 -0.897 30.281 1.00 98.44 86 LEU A CA 1
ATOM 681 C C . LEU A 1 86 ? -15.583 -1.178 31.214 1.00 98.44 86 LEU A C 1
ATOM 683 O O . LEU A 1 86 ? -15.871 -0.368 32.094 1.00 98.44 86 LEU A O 1
ATOM 687 N N . ARG A 1 87 ? -16.286 -2.308 31.046 1.00 98.62 87 ARG A N 1
ATOM 688 C CA . ARG A 1 87 ? -17.388 -2.673 31.957 1.00 98.62 87 ARG A CA 1
ATOM 689 C C . ARG A 1 87 ? -16.892 -2.863 33.387 1.00 98.62 87 ARG A C 1
ATOM 691 O O . ARG A 1 87 ? -17.628 -2.535 34.315 1.00 98.62 87 ARG A O 1
ATOM 698 N N . GLU A 1 88 ? -15.686 -3.390 33.559 1.00 98.44 88 GLU A N 1
ATOM 699 C CA . GLU A 1 88 ? -15.080 -3.575 34.875 1.00 98.44 88 GLU A CA 1
ATOM 700 C C . GLU A 1 88 ? -14.597 -2.245 35.464 1.00 98.44 88 GLU A C 1
ATOM 702 O O . GLU A 1 88 ? -14.872 -1.945 36.630 1.00 98.44 88 GLU A O 1
ATOM 707 N N . THR A 1 89 ? -13.988 -1.389 34.640 1.00 98.12 89 THR A N 1
ATOM 708 C CA . THR A 1 89 ? -13.584 -0.029 35.023 1.00 98.12 89 THR A CA 1
ATOM 709 C C . THR A 1 89 ? -14.780 0.812 35.473 1.00 98.12 89 THR A C 1
ATOM 711 O O . THR A 1 89 ? -14.718 1.466 36.513 1.00 98.12 89 THR A O 1
ATOM 714 N N . VAL A 1 90 ? -15.896 0.756 34.735 1.00 98.50 90 VAL A N 1
ATOM 715 C CA . VAL A 1 90 ? -17.154 1.452 35.061 1.00 98.50 90 VAL A CA 1
ATOM 716 C C . VAL A 1 90 ? -17.670 1.058 36.444 1.00 98.50 90 VAL A C 1
ATOM 718 O O . VAL A 1 90 ? -18.040 1.931 37.228 1.00 98.50 90 VAL A O 1
ATOM 721 N N . LYS A 1 91 ? -17.651 -0.240 36.775 1.00 98.31 91 LYS A N 1
ATOM 722 C CA . LYS A 1 91 ? -18.075 -0.733 38.094 1.00 98.31 91 LYS A CA 1
ATOM 723 C C . LYS A 1 91 ? -17.118 -0.304 39.201 1.00 98.31 91 LYS A C 1
ATOM 725 O O . LYS A 1 91 ? -17.570 0.155 40.243 1.00 98.31 91 LYS A O 1
ATOM 730 N N . THR A 1 92 ? -15.815 -0.445 38.966 1.00 98.25 92 THR A N 1
ATOM 731 C CA . THR A 1 92 ? -14.774 -0.179 39.969 1.00 98.25 92 THR A CA 1
ATOM 732 C C . THR A 1 92 ? -14.676 1.305 40.318 1.00 98.25 92 THR A C 1
ATOM 734 O O . THR A 1 92 ? -14.550 1.658 41.488 1.00 98.25 92 THR A O 1
ATOM 737 N N . HIS A 1 93 ? -14.769 2.187 39.321 1.00 97.81 93 HIS A N 1
ATOM 738 C CA . HIS A 1 93 ? -14.613 3.633 39.506 1.00 97.81 93 HIS A CA 1
ATOM 739 C C . HIS A 1 93 ? -15.938 4.398 39.614 1.00 97.81 93 HIS A C 1
ATOM 741 O O . HIS A 1 93 ? -15.915 5.610 39.815 1.00 97.81 93 HIS A O 1
ATOM 747 N N . ASN A 1 94 ? -17.083 3.714 39.496 1.00 97.88 94 ASN A N 1
ATOM 748 C CA . ASN A 1 94 ? -18.421 4.312 39.531 1.00 97.88 94 ASN A CA 1
ATOM 749 C C . ASN A 1 94 ? -18.591 5.486 38.538 1.00 97.88 94 ASN A C 1
ATOM 751 O O . ASN A 1 94 ? -19.163 6.527 38.862 1.00 97.88 94 ASN A O 1
ATOM 755 N N . ILE A 1 95 ? -18.059 5.322 37.324 1.00 98.38 95 ILE A N 1
ATOM 756 C CA . ILE A 1 95 ? -18.167 6.290 36.219 1.00 98.38 95 ILE A CA 1
ATOM 757 C C . ILE A 1 95 ? -19.146 5.784 35.158 1.00 98.38 95 ILE A C 1
ATOM 759 O O . ILE A 1 95 ? -19.416 4.591 35.071 1.00 98.38 95 ILE A O 1
ATOM 763 N N . THR A 1 96 ? -19.681 6.668 34.316 1.00 98.38 96 THR A N 1
ATOM 764 C CA . THR A 1 96 ? -20.554 6.247 33.209 1.00 98.38 96 THR A CA 1
ATOM 765 C C . THR A 1 96 ? -19.746 5.602 32.079 1.00 98.38 96 THR A C 1
ATOM 767 O O . THR A 1 96 ? -18.555 5.869 31.907 1.00 98.38 96 THR A O 1
ATOM 770 N N . MET A 1 97 ? -20.402 4.764 31.269 1.00 98.12 97 MET A N 1
ATOM 771 C CA . MET A 1 97 ? -19.763 4.111 30.120 1.00 98.12 97 MET A CA 1
ATOM 772 C C . MET A 1 97 ? -19.244 5.123 29.088 1.00 98.12 97 MET A C 1
ATOM 774 O O . MET A 1 97 ? -18.169 4.923 28.533 1.00 98.12 97 MET A O 1
ATOM 778 N N . ASP A 1 98 ? -19.964 6.223 28.850 1.00 97.62 98 ASP A N 1
ATOM 779 C CA . ASP A 1 98 ? -19.502 7.260 27.921 1.00 97.62 98 ASP A CA 1
ATOM 780 C C . ASP A 1 98 ? -18.253 7.986 28.433 1.00 97.62 98 ASP A C 1
ATOM 782 O O . ASP A 1 98 ? -17.347 8.248 27.645 1.00 97.62 98 ASP A O 1
ATOM 786 N N . THR A 1 99 ? -18.153 8.233 29.745 1.00 97.94 99 THR A N 1
ATOM 787 C CA . THR A 1 99 ? -16.927 8.769 30.358 1.00 97.94 99 THR A CA 1
ATOM 788 C C . THR A 1 99 ? -15.771 7.776 30.248 1.00 97.94 99 THR A C 1
ATOM 790 O O . THR A 1 99 ? -14.648 8.163 29.949 1.00 97.94 99 THR A O 1
ATOM 793 N N . ALA A 1 100 ? -16.025 6.479 30.437 1.00 98.12 100 ALA A N 1
ATOM 794 C CA . ALA A 1 100 ? -14.984 5.468 30.277 1.00 98.12 100 ALA A CA 1
ATOM 795 C C . ALA A 1 100 ? -14.471 5.399 28.822 1.00 98.12 100 ALA A C 1
ATOM 797 O O . ALA A 1 100 ? -13.265 5.348 28.592 1.00 98.12 100 ALA A O 1
ATOM 798 N N . LEU A 1 101 ? -15.375 5.479 27.840 1.00 97.31 101 LEU A N 1
ATOM 799 C CA . LEU A 1 101 ? -15.041 5.466 26.410 1.00 97.31 101 LEU A CA 1
ATOM 800 C C . LEU A 1 101 ? -14.229 6.690 25.956 1.00 97.31 101 LEU A C 1
ATOM 802 O O . LEU A 1 101 ? -13.505 6.589 24.972 1.00 97.31 101 LEU A O 1
ATOM 806 N N . SER A 1 102 ? -14.339 7.834 26.638 1.00 97.06 102 SER A N 1
ATOM 807 C CA . SER A 1 102 ? -13.559 9.037 26.310 1.00 97.06 102 SER A CA 1
ATOM 808 C C . SER A 1 102 ? -12.212 9.121 27.033 1.00 97.06 102 SER A C 1
ATOM 810 O O . SER A 1 102 ? -11.357 9.910 26.633 1.00 97.06 102 SER A O 1
ATOM 812 N N . MET A 1 103 ? -12.009 8.321 28.083 1.00 97.88 103 MET A N 1
ATOM 813 C CA . MET A 1 103 ? -10.809 8.376 28.925 1.00 97.88 103 MET A CA 1
ATOM 814 C C . MET A 1 103 ? -9.837 7.219 28.695 1.00 97.88 103 MET A C 1
ATOM 816 O O . MET A 1 103 ? -8.637 7.407 28.883 1.00 97.88 103 MET A O 1
ATOM 820 N N . PHE A 1 104 ? -10.330 6.043 28.305 1.00 98.25 104 PHE A N 1
ATOM 821 C CA . PHE A 1 104 ? -9.534 4.817 28.250 1.00 98.25 104 PHE A CA 1
ATOM 822 C C . PHE A 1 104 ? -9.417 4.271 26.832 1.00 98.25 104 PHE A C 1
ATOM 824 O O . PHE A 1 104 ? -10.379 4.284 26.061 1.00 98.25 104 PHE A O 1
ATOM 831 N N . ARG A 1 105 ? -8.253 3.713 26.514 1.00 98.31 105 ARG A N 1
ATOM 832 C CA . ARG A 1 105 ? -7.971 2.975 25.279 1.00 98.31 105 ARG A CA 1
ATOM 833 C C . ARG A 1 105 ? -7.796 1.493 25.588 1.00 98.31 105 ARG A C 1
ATOM 835 O O . ARG A 1 105 ? -7.623 1.098 26.739 1.00 98.31 105 ARG A O 1
ATOM 842 N N . VAL A 1 106 ? -7.789 0.647 24.562 1.00 98.44 106 VAL A N 1
ATOM 843 C CA . VAL A 1 106 ? -7.566 -0.793 24.765 1.00 98.44 106 VAL A CA 1
ATOM 844 C C . VAL A 1 106 ? -6.189 -1.110 25.345 1.00 98.44 106 VAL A C 1
ATOM 846 O O . VAL A 1 106 ? -6.049 -2.094 26.062 1.00 98.44 106 VAL A O 1
ATOM 849 N N . GLN A 1 107 ? -5.186 -0.269 25.079 1.00 98.56 107 GLN A N 1
ATOM 850 C CA . GLN A 1 107 ? -3.837 -0.434 25.621 1.00 98.56 107 GLN A CA 1
ATOM 851 C C . GLN A 1 107 ? -3.779 -0.244 27.144 1.00 98.56 107 GLN A C 1
ATOM 853 O O . GLN A 1 107 ? -2.844 -0.740 27.767 1.00 98.56 107 GLN A O 1
ATOM 858 N N . ASP A 1 108 ? -4.768 0.432 27.736 1.00 98.44 108 ASP A N 1
ATOM 859 C CA . ASP A 1 108 ? -4.846 0.656 29.184 1.00 98.44 108 ASP A CA 1
ATOM 860 C C . ASP A 1 108 ? -5.405 -0.569 29.932 1.00 98.44 108 ASP A C 1
ATOM 862 O O . ASP A 1 108 ? -5.379 -0.625 31.161 1.00 98.44 108 ASP A O 1
ATOM 866 N N . CYS A 1 109 ? -5.911 -1.568 29.203 1.00 98.50 109 CYS A N 1
ATOM 867 C CA . CYS A 1 109 ? -6.460 -2.790 29.776 1.00 98.50 109 CYS A CA 1
ATOM 868 C C . CYS A 1 109 ? -5.354 -3.767 30.188 1.00 98.50 109 CYS A C 1
ATOM 870 O O . CYS A 1 109 ? -4.425 -4.043 29.424 1.00 98.50 109 CYS A O 1
ATOM 872 N N . GLN A 1 110 ? -5.485 -4.361 31.376 1.00 98.44 110 GLN A N 1
ATOM 873 C CA . GLN A 1 110 ? -4.480 -5.267 31.941 1.00 98.44 110 GLN A CA 1
ATOM 874 C C . GLN A 1 110 ? -4.266 -6.529 31.085 1.00 98.44 110 GLN A C 1
ATOM 876 O O . GLN A 1 110 ? -3.160 -7.068 31.031 1.00 98.44 110 GLN A O 1
ATOM 881 N N . GLU A 1 111 ? -5.303 -6.995 30.390 1.00 98.31 111 GLU A N 1
ATOM 882 C CA . GLU A 1 111 ? -5.280 -8.176 29.523 1.00 98.31 111 GLU A CA 1
ATOM 883 C C . GLU A 1 111 ? -4.712 -7.890 28.124 1.00 98.31 111 GLU A C 1
ATOM 885 O O . GLU A 1 111 ? -4.505 -8.815 27.335 1.00 98.31 111 GLU A O 1
ATOM 890 N N . TYR A 1 112 ? -4.463 -6.623 27.778 1.00 98.50 112 TYR A N 1
ATOM 891 C CA . TYR A 1 112 ? -4.003 -6.260 26.440 1.00 98.50 112 TYR A CA 1
ATOM 892 C C . TYR A 1 112 ? -2.658 -6.900 26.064 1.00 98.50 112 TYR A C 1
ATOM 894 O O . TYR A 1 112 ? -2.586 -7.475 24.976 1.00 98.50 112 TYR A O 1
ATOM 902 N N . PRO A 1 113 ? -1.607 -6.894 26.914 1.00 98.50 113 PRO A N 1
ATOM 903 C CA . PRO A 1 113 ? -0.310 -7.456 26.541 1.00 98.50 113 PRO A CA 1
ATOM 904 C C . PRO A 1 113 ? -0.371 -8.948 26.208 1.00 98.50 113 PRO A C 1
ATOM 906 O O . PRO A 1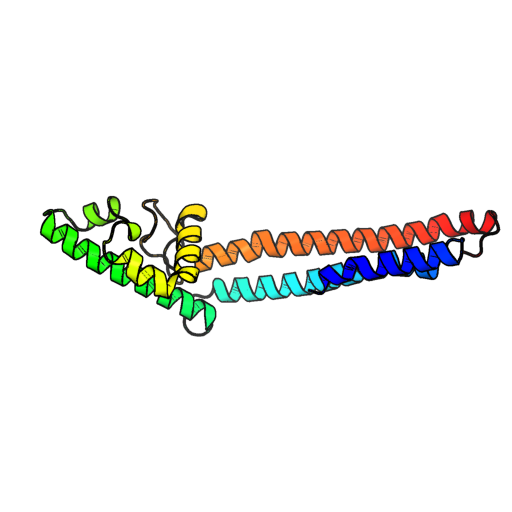 113 ? 0.290 -9.392 25.273 1.00 98.50 113 PRO A O 1
ATOM 909 N N . THR A 1 114 ? -1.183 -9.726 26.931 1.00 98.38 114 THR A N 1
ATOM 910 C CA . THR A 1 114 ? -1.322 -11.168 26.682 1.00 98.38 114 THR A CA 1
ATOM 911 C C . THR A 1 114 ? -2.061 -11.423 25.372 1.00 98.38 114 THR A C 1
ATOM 913 O O . THR A 1 114 ? -1.570 -12.178 24.532 1.00 98.38 114 THR A O 1
ATOM 916 N N . ALA A 1 115 ? -3.182 -10.739 25.136 1.00 98.31 115 ALA A N 1
ATOM 917 C CA . ALA A 1 115 ? -3.940 -10.875 23.893 1.00 98.31 115 ALA A CA 1
ATOM 918 C C . ALA A 1 115 ? -3.175 -10.343 22.666 1.00 98.31 115 ALA A C 1
ATOM 920 O O . ALA A 1 115 ? -3.258 -10.932 21.585 1.00 98.31 115 ALA A O 1
ATOM 921 N N . TYR A 1 116 ? -2.372 -9.289 22.843 1.00 98.44 116 TYR A N 1
ATOM 922 C CA . TYR A 1 116 ? -1.531 -8.716 21.795 1.00 98.44 116 TYR A CA 1
ATOM 923 C C . TYR A 1 116 ? -0.552 -9.745 21.225 1.00 98.44 116 TYR A C 1
ATOM 925 O O . TYR A 1 116 ? -0.368 -9.788 20.014 1.00 98.44 116 TYR A O 1
ATOM 933 N N . THR A 1 117 ? 0.014 -10.643 22.042 1.00 98.25 117 THR A N 1
ATOM 934 C CA . THR A 1 117 ? 0.945 -11.672 21.533 1.00 98.25 117 THR A CA 1
ATOM 935 C C . THR A 1 117 ? 0.327 -12.584 20.466 1.00 98.25 117 THR A C 1
ATOM 937 O O . THR A 1 117 ? 1.031 -13.028 19.560 1.00 98.25 117 THR A O 1
ATOM 940 N N . HIS A 1 118 ? -0.988 -12.816 20.517 1.00 98.31 118 HIS A N 1
ATOM 941 C CA . HIS A 1 118 ? -1.706 -13.650 19.551 1.00 98.31 118 HIS A CA 1
ATOM 942 C C . HIS A 1 118 ? -2.133 -12.896 18.284 1.00 98.31 118 HIS A C 1
ATOM 944 O O . HIS A 1 118 ? -2.409 -13.527 17.265 1.00 98.31 118 HIS A O 1
ATOM 950 N N . HIS A 1 119 ? -2.179 -11.562 18.332 1.00 98.25 119 HIS A N 1
ATOM 951 C CA . HIS A 1 119 ? -2.712 -10.713 17.262 1.00 98.25 119 HIS A CA 1
ATOM 952 C C . HIS A 1 119 ? -1.772 -9.572 16.846 1.00 98.25 119 HIS A C 1
ATOM 954 O O . HIS A 1 119 ? -2.203 -8.651 16.155 1.00 98.25 119 HIS A O 1
ATOM 960 N N . ALA A 1 120 ? -0.494 -9.633 17.233 1.00 98.19 120 ALA A N 1
ATOM 961 C CA . ALA A 1 120 ? 0.440 -8.507 17.177 1.00 98.19 120 ALA A CA 1
ATOM 962 C C . ALA A 1 120 ? 0.454 -7.801 15.815 1.00 98.19 120 ALA A C 1
ATOM 964 O O . ALA A 1 120 ? 0.239 -6.597 15.739 1.00 98.19 120 ALA A O 1
ATOM 965 N N . ARG A 1 121 ? 0.610 -8.568 14.730 1.00 98.38 121 ARG A N 1
ATOM 966 C CA . ARG A 1 121 ? 0.678 -8.033 13.363 1.00 98.38 121 ARG A CA 1
ATOM 967 C C . ARG A 1 121 ? -0.586 -7.273 12.953 1.00 98.38 121 ARG A C 1
ATOM 969 O O . ARG A 1 121 ? -0.498 -6.214 12.337 1.00 98.38 121 ARG A O 1
ATOM 976 N N . ASP A 1 122 ? -1.753 -7.836 13.242 1.00 98.56 122 ASP A N 1
ATOM 977 C CA . ASP A 1 122 ? -3.027 -7.256 12.824 1.00 98.56 122 ASP A CA 1
ATOM 978 C C . ASP A 1 122 ? -3.385 -6.050 13.686 1.00 98.56 122 ASP A C 1
ATOM 980 O O . ASP A 1 122 ? -3.854 -5.043 13.166 1.00 98.56 122 ASP A O 1
ATOM 984 N N . TRP A 1 123 ? -3.153 -6.138 14.998 1.00 98.56 123 TRP A N 1
ATOM 985 C CA . TRP A 1 123 ? -3.441 -5.049 15.927 1.00 98.56 123 TRP A CA 1
ATOM 986 C C . TRP A 1 123 ? -2.489 -3.876 15.736 1.00 98.56 123 TRP A C 1
ATOM 988 O O . TRP A 1 123 ? -2.943 -2.743 15.807 1.00 98.56 123 TRP A O 1
ATOM 998 N N . GLU A 1 124 ? -1.213 -4.115 15.427 1.00 98.56 124 GLU A N 1
ATOM 999 C CA . GLU A 1 124 ? -0.273 -3.053 15.053 1.00 98.56 124 GLU A CA 1
ATOM 1000 C C . GLU A 1 124 ? -0.736 -2.329 13.783 1.00 98.56 124 GLU A C 1
ATOM 1002 O O . GLU A 1 124 ? -0.767 -1.099 13.740 1.00 98.56 124 GLU A O 1
ATOM 1007 N N . TYR A 1 125 ? -1.175 -3.084 12.771 1.00 98.44 125 TYR A N 1
ATOM 1008 C CA . TYR A 1 125 ? -1.722 -2.502 11.550 1.00 98.44 125 TYR A CA 1
ATOM 1009 C C . TYR A 1 125 ? -3.007 -1.705 11.814 1.00 98.44 125 TYR A C 1
ATOM 1011 O O . TYR A 1 125 ? -3.119 -0.567 11.366 1.00 98.44 125 TYR A O 1
ATOM 1019 N N . LEU A 1 126 ? -3.965 -2.267 12.554 1.00 98.56 126 LEU A N 1
ATOM 1020 C CA . LEU A 1 126 ? -5.225 -1.595 12.881 1.00 98.56 126 LEU A CA 1
ATOM 1021 C C . LEU A 1 126 ? -4.996 -0.351 13.747 1.00 98.56 126 LEU A C 1
ATOM 1023 O O . LEU A 1 126 ? -5.564 0.694 13.448 1.00 98.56 126 LEU A O 1
ATOM 1027 N N . TRP A 1 127 ? -4.119 -0.433 14.748 1.00 98.50 127 TRP A N 1
ATOM 1028 C CA . TRP A 1 127 ? -3.713 0.710 15.562 1.00 98.50 127 TRP A CA 1
ATOM 1029 C C . TRP A 1 127 ? -3.117 1.826 14.705 1.00 98.50 127 TRP A C 1
ATOM 1031 O O . TRP A 1 127 ? -3.544 2.974 14.825 1.00 98.50 127 TRP A O 1
ATOM 1041 N N . PHE A 1 128 ? -2.183 1.492 13.808 1.00 98.38 128 PHE A N 1
ATOM 1042 C CA . PHE A 1 128 ? -1.598 2.457 12.879 1.00 98.38 128 PHE A CA 1
ATOM 1043 C C . PHE A 1 128 ? -2.675 3.143 12.029 1.00 98.38 128 PHE A C 1
ATOM 1045 O O . PHE A 1 128 ? -2.649 4.362 11.872 1.00 98.38 128 PHE A O 1
ATOM 1052 N N . LEU A 1 129 ? -3.646 2.386 11.510 1.00 98.38 129 LEU A N 1
ATOM 1053 C CA . LEU A 1 129 ? -4.739 2.959 10.724 1.00 98.38 129 LEU A CA 1
ATOM 1054 C C . LEU A 1 129 ? -5.640 3.882 11.552 1.00 98.38 129 LEU A C 1
ATOM 1056 O O . LEU A 1 129 ? -5.969 4.967 11.077 1.00 98.38 129 LEU A O 1
ATOM 1060 N N . GLU A 1 130 ? -6.038 3.486 12.763 1.00 98.38 130 GLU A N 1
ATOM 1061 C CA . GLU A 1 130 ? -6.884 4.346 13.602 1.00 98.38 130 GLU A CA 1
ATOM 1062 C C . GLU A 1 130 ? -6.145 5.640 13.992 1.00 98.38 130 GLU A C 1
ATOM 1064 O O . GLU A 1 130 ? -6.718 6.729 13.925 1.00 98.38 130 GLU A O 1
ATOM 1069 N N . GLU A 1 131 ? -4.858 5.546 14.337 1.00 97.56 131 GLU A N 1
ATOM 1070 C CA . GLU A 1 131 ? -4.071 6.681 14.831 1.00 97.56 131 GLU A CA 1
ATOM 1071 C C . GLU A 1 131 ? -3.671 7.672 13.720 1.00 97.56 131 GLU A C 1
ATOM 1073 O O . GLU A 1 131 ? -3.804 8.889 13.914 1.00 97.56 131 GLU A O 1
ATOM 1078 N N . GLU A 1 132 ? -3.218 7.164 12.566 1.00 98.00 132 GLU A N 1
ATOM 1079 C CA . GLU A 1 132 ? -2.693 7.963 11.444 1.00 98.00 132 GLU A CA 1
ATOM 1080 C C . GLU A 1 132 ? -3.775 8.348 10.425 1.00 98.00 132 GLU A C 1
ATOM 1082 O O . GLU A 1 132 ? -3.687 9.386 9.765 1.00 98.00 132 GLU A O 1
ATOM 1087 N N . HIS A 1 133 ? -4.806 7.516 10.261 1.00 97.69 133 HIS A N 1
ATOM 1088 C CA . HIS A 1 133 ? -5.838 7.708 9.240 1.00 97.69 133 HIS A CA 1
ATOM 1089 C C . HIS A 1 133 ? -7.234 7.999 9.800 1.00 97.69 133 HIS A C 1
ATOM 1091 O O . HIS A 1 133 ? -8.176 8.072 9.012 1.00 97.69 133 HIS A O 1
ATOM 1097 N N . GLN A 1 134 ? -7.361 8.219 11.117 1.00 97.56 134 GLN A N 1
ATOM 1098 C CA . GLN A 1 134 ? -8.587 8.698 11.780 1.00 97.56 134 GLN A CA 1
ATOM 1099 C C . GLN A 1 134 ? -9.841 7.902 11.383 1.00 97.56 134 GLN A C 1
ATOM 1101 O O . GLN A 1 134 ? -10.922 8.448 11.160 1.00 97.56 134 GLN A O 1
ATOM 1106 N N . CYS A 1 135 ? -9.681 6.590 11.275 1.00 98.38 135 CYS A N 1
ATOM 1107 C CA . CYS A 1 135 ? -10.755 5.646 11.012 1.00 98.38 135 CYS A CA 1
ATOM 1108 C C . CYS A 1 135 ? -10.983 4.771 12.243 1.00 98.38 135 CYS A C 1
ATOM 1110 O O . CYS A 1 135 ? -10.134 4.717 13.128 1.00 98.38 135 CYS A O 1
ATOM 1112 N N . ALA A 1 136 ? -12.106 4.062 12.302 1.00 98.19 136 ALA A N 1
ATOM 1113 C CA . ALA A 1 136 ? -12.288 3.011 13.297 1.00 98.19 136 ALA A CA 1
ATOM 1114 C C . ALA A 1 136 ? -13.271 1.948 12.851 1.00 98.19 136 ALA A C 1
ATOM 1116 O O . ALA A 1 136 ? -14.159 2.171 12.020 1.00 98.19 136 ALA A O 1
ATOM 1117 N N . GLY A 1 137 ? -13.102 0.763 13.428 1.00 98.06 137 GLY A N 1
ATOM 1118 C CA . GLY A 1 137 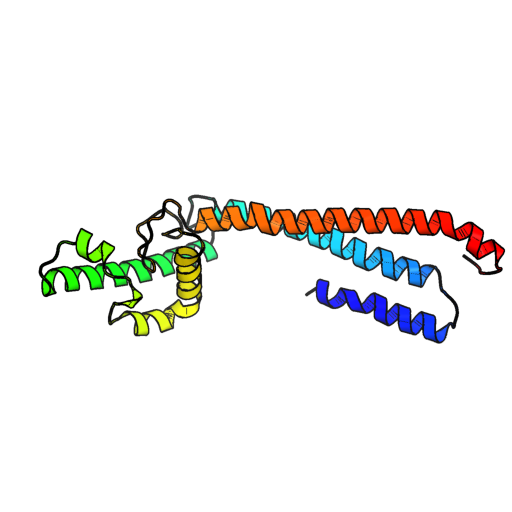? -13.697 -0.431 12.856 1.00 98.06 137 GLY A CA 1
ATOM 1119 C C . GLY A 1 137 ? -13.003 -0.817 11.557 1.00 98.06 137 GLY A C 1
ATOM 1120 O O . GLY A 1 137 ? -12.404 0.003 10.861 1.00 98.06 137 GLY A O 1
ATOM 1121 N N . TRP A 1 138 ? -13.077 -2.093 11.200 1.00 98.19 138 TRP A N 1
ATOM 1122 C CA . TRP A 1 138 ? -12.490 -2.542 9.948 1.00 98.19 138 TRP A CA 1
ATOM 1123 C C . TRP A 1 138 ? -13.508 -2.459 8.812 1.00 98.19 138 TRP A C 1
ATOM 1125 O O . TRP A 1 138 ? -13.376 -1.613 7.923 1.00 98.19 138 TRP A O 1
ATOM 1135 N N . CYS A 1 139 ? -14.562 -3.270 8.850 1.00 98.06 139 CYS A N 1
ATOM 1136 C CA . CYS A 1 139 ? -15.586 -3.277 7.806 1.00 98.06 139 CYS A CA 1
ATOM 1137 C C . CYS A 1 139 ? -16.635 -2.166 7.892 1.00 98.06 139 CYS A C 1
ATOM 1139 O O . CYS A 1 139 ? -17.118 -1.673 6.875 1.00 98.06 139 CYS A O 1
ATOM 1141 N N . GLN A 1 140 ? -17.047 -1.829 9.107 1.00 97.81 140 GLN A N 1
ATOM 1142 C CA . GLN A 1 140 ? -18.064 -0.822 9.384 1.00 97.81 140 GLN A CA 1
ATOM 1143 C C . GLN A 1 140 ? -17.449 0.227 10.294 1.00 97.81 140 GLN A C 1
ATOM 1145 O O . GLN A 1 140 ? -16.627 -0.117 11.140 1.00 97.81 140 GLN A O 1
ATOM 1150 N N . ALA A 1 141 ? -17.860 1.482 10.126 1.00 97.88 141 ALA A N 1
ATOM 1151 C CA . ALA A 1 141 ? -17.458 2.544 11.031 1.00 97.88 141 ALA A CA 1
ATOM 1152 C C . ALA A 1 141 ? -17.979 2.215 12.437 1.00 97.88 141 ALA A C 1
ATOM 1154 O O . ALA A 1 141 ? -19.167 1.930 12.619 1.00 97.88 141 ALA A O 1
ATOM 1155 N N . ARG A 1 142 ? -17.079 2.189 13.416 1.00 97.38 142 ARG A N 1
ATOM 1156 C CA . ARG A 1 142 ? -17.383 1.909 14.828 1.00 97.38 142 ARG A CA 1
ATOM 1157 C C . ARG A 1 142 ? -16.605 2.875 15.714 1.00 97.38 142 ARG A C 1
ATOM 1159 O O . ARG A 1 142 ? -15.836 3.679 15.207 1.00 97.38 142 ARG A O 1
ATOM 1166 N N . ARG A 1 143 ? -16.818 2.825 17.033 1.00 97.12 143 ARG A N 1
ATOM 1167 C CA . ARG A 1 143 ? -16.000 3.621 17.960 1.00 97.12 143 ARG A CA 1
ATOM 1168 C C . ARG A 1 143 ? -14.537 3.141 17.915 1.00 97.12 143 ARG A C 1
ATOM 1170 O O . ARG A 1 143 ? -14.330 1.925 17.817 1.00 97.12 143 ARG A O 1
ATOM 1177 N N . PRO A 1 144 ? -13.565 4.068 17.974 1.00 98.00 144 PRO A N 1
ATOM 1178 C CA . PRO A 1 144 ? -12.150 3.730 17.992 1.00 98.00 144 PRO A CA 1
ATOM 1179 C C . PRO A 1 144 ? -11.811 2.952 19.257 1.00 98.00 144 PRO A C 1
ATOM 1181 O O . PRO A 1 144 ? -12.460 3.097 20.295 1.00 98.00 144 PRO A O 1
ATOM 1184 N N . VAL A 1 145 ? -10.815 2.084 19.137 1.00 98.38 145 VAL A N 1
ATOM 1185 C CA . VAL A 1 145 ? -10.383 1.185 20.212 1.00 98.38 145 VAL A CA 1
ATOM 1186 C C . VAL A 1 145 ? -8.973 1.556 20.671 1.00 98.38 145 VAL A C 1
ATOM 1188 O O . VAL A 1 145 ? -8.661 1.443 21.858 1.00 98.38 145 VAL A O 1
ATOM 1191 N N . TRP A 1 146 ? -8.131 2.049 19.756 1.00 98.44 146 TRP A N 1
ATOM 1192 C CA . TRP A 1 146 ? -6.742 2.403 20.062 1.00 98.44 146 TRP A CA 1
ATOM 1193 C C . TRP A 1 146 ? -6.470 3.912 20.141 1.00 98.44 146 TRP A C 1
ATOM 1195 O O . TRP A 1 146 ? -5.385 4.311 20.578 1.00 98.44 146 TRP A O 1
ATOM 1205 N N . THR A 1 147 ? -7.424 4.754 19.735 1.00 97.94 147 THR A N 1
ATOM 1206 C CA . THR A 1 147 ? -7.305 6.218 19.767 1.00 97.94 147 THR A CA 1
ATOM 1207 C C . THR A 1 147 ? -8.528 6.862 20.422 1.00 97.94 147 THR A C 1
ATOM 1209 O O . THR A 1 147 ? -9.598 6.268 20.464 1.00 97.94 147 THR A O 1
ATOM 1212 N N . LEU A 1 148 ? -8.365 8.079 20.948 1.00 97.88 148 LEU A N 1
ATOM 1213 C CA . LEU A 1 148 ? -9.454 8.872 21.552 1.00 97.88 148 LEU A CA 1
ATOM 1214 C C . LEU A 1 148 ? -9.987 9.954 20.598 1.00 97.88 148 LEU A C 1
ATOM 1216 O O . LEU A 1 148 ? -10.815 10.773 20.983 1.00 97.88 148 LEU A O 1
ATOM 1220 N N . LYS A 1 149 ? -9.457 10.010 19.373 1.00 97.12 149 LYS A N 1
ATOM 1221 C CA . LYS A 1 149 ? -9.883 10.960 18.343 1.00 97.12 149 LYS A CA 1
ATOM 1222 C C . LYS A 1 149 ? -11.266 10.567 17.824 1.00 97.12 149 LYS A C 1
ATOM 1224 O O . LYS A 1 149 ? -11.549 9.382 17.670 1.00 97.12 149 LYS A O 1
ATOM 1229 N N . ASP A 1 150 ? -12.085 11.556 17.487 1.00 96.00 150 ASP A N 1
ATOM 1230 C CA . ASP A 1 150 ? -13.320 11.306 16.750 1.00 96.00 150 ASP A CA 1
ATOM 1231 C C . ASP A 1 150 ? -13.003 10.841 15.325 1.00 96.00 150 ASP A C 1
ATOM 1233 O O . ASP A 1 150 ? -12.110 11.365 14.656 1.00 96.00 150 ASP A O 1
ATOM 1237 N N . VAL A 1 151 ? -13.749 9.842 14.868 1.00 96.31 151 VAL A N 1
ATOM 1238 C CA . VAL A 1 151 ? -13.538 9.141 13.598 1.00 96.31 151 VAL A CA 1
ATOM 1239 C C . VAL A 1 151 ? -14.886 8.895 12.926 1.00 96.31 151 VAL A C 1
ATOM 1241 O O . VAL A 1 151 ? -15.869 8.556 13.587 1.00 96.31 151 VAL A O 1
ATOM 1244 N N . SER A 1 152 ? -14.947 9.079 11.607 1.00 94.56 152 SER A N 1
ATOM 1245 C CA . SER A 1 152 ? -16.187 8.964 10.822 1.00 94.56 152 SER A CA 1
ATOM 1246 C C . SER A 1 152 ? -16.269 7.689 9.991 1.00 94.56 152 SER A C 1
ATOM 1248 O O . SER A 1 152 ? -17.356 7.153 9.779 1.00 94.56 152 SER A O 1
ATOM 1250 N N . ASP A 1 153 ? -15.129 7.205 9.502 1.00 97.81 153 ASP A N 1
ATOM 1251 C CA . ASP A 1 153 ? -15.078 6.203 8.444 1.00 97.81 153 ASP A CA 1
ATOM 1252 C C . ASP A 1 153 ? -14.539 4.858 8.934 1.00 97.81 153 ASP A C 1
ATOM 1254 O O . ASP A 1 153 ? -13.697 4.767 9.827 1.00 97.81 153 ASP A O 1
ATOM 1258 N N . SER A 1 154 ? -14.997 3.781 8.292 1.00 98.25 154 SER A N 1
ATOM 1259 C CA . SER A 1 154 ? -14.413 2.450 8.476 1.00 98.25 154 SER A CA 1
ATOM 1260 C C . SER A 1 154 ? -12.990 2.417 7.918 1.00 98.25 154 SER A C 1
ATOM 1262 O O . SER A 1 154 ? -12.761 2.908 6.803 1.00 98.25 154 SER A O 1
ATOM 1264 N N . CYS A 1 155 ? -12.066 1.739 8.593 1.00 98.56 155 CYS A N 1
ATOM 1265 C CA . CYS A 1 155 ? -10.686 1.657 8.127 1.00 98.56 155 CYS A CA 1
ATOM 1266 C C . CYS A 1 155 ? -10.536 0.959 6.768 1.00 98.56 155 CYS A C 1
ATOM 1268 O O . CYS A 1 155 ? -9.711 1.385 5.963 1.00 98.56 155 CYS A O 1
ATOM 1270 N N . SER A 1 156 ? -11.369 -0.032 6.432 1.00 98.31 156 SER A N 1
ATOM 1271 C CA . SER A 1 156 ? -11.337 -0.653 5.094 1.00 98.31 156 SER A CA 1
ATOM 1272 C C . SER A 1 156 ? -11.654 0.341 3.967 1.00 98.31 156 SER A C 1
ATOM 1274 O O . SER A 1 156 ? -10.974 0.344 2.937 1.00 98.31 156 SER A O 1
ATOM 1276 N N . THR A 1 157 ? -12.621 1.241 4.177 1.00 98.06 157 THR A N 1
ATOM 1277 C CA . THR A 1 157 ? -12.952 2.308 3.221 1.00 98.06 157 THR A CA 1
ATOM 1278 C C . THR A 1 157 ? -11.797 3.295 3.077 1.00 98.06 157 THR A C 1
ATOM 1280 O O . THR A 1 157 ? -11.415 3.609 1.948 1.00 98.06 157 THR A O 1
ATOM 1283 N N . VAL A 1 158 ? -11.182 3.734 4.176 1.00 98.25 158 VAL A N 1
ATOM 1284 C CA . VAL A 1 158 ? -10.035 4.656 4.111 1.00 98.25 158 VAL A CA 1
ATOM 1285 C C . VAL A 1 158 ? -8.846 4.013 3.391 1.00 98.25 158 VAL A C 1
ATOM 1287 O O . VAL A 1 158 ? -8.280 4.606 2.471 1.00 98.25 158 VAL A O 1
ATOM 1290 N N . VAL A 1 159 ? -8.527 2.752 3.698 1.00 98.25 159 VAL A N 1
ATOM 1291 C CA . VAL A 1 159 ? -7.470 2.012 2.991 1.00 98.25 159 VAL A CA 1
ATOM 1292 C C . VAL A 1 159 ? -7.806 1.857 1.504 1.00 98.25 159 VAL A C 1
ATOM 1294 O O . VAL A 1 159 ? -6.927 2.054 0.663 1.00 98.25 159 VAL A O 1
ATOM 1297 N N . SER A 1 160 ? -9.067 1.596 1.141 1.00 98.06 160 SER A N 1
ATOM 1298 C CA . SER A 1 160 ? -9.478 1.542 -0.272 1.00 98.06 160 SER A CA 1
ATOM 1299 C C . SER A 1 160 ? -9.190 2.855 -1.015 1.00 98.06 160 SER A C 1
ATOM 1301 O O . SER A 1 160 ? -8.677 2.844 -2.138 1.00 98.06 160 SER A O 1
ATOM 1303 N N . GLN A 1 161 ? -9.431 3.997 -0.363 1.00 97.75 161 GLN A N 1
ATOM 1304 C CA . GLN A 1 161 ? -9.132 5.311 -0.924 1.00 97.75 161 GLN A CA 1
ATOM 1305 C C . GLN A 1 161 ? -7.625 5.536 -1.053 1.00 97.75 161 GLN A C 1
ATOM 1307 O O . GLN A 1 161 ? -7.189 6.111 -2.051 1.00 97.75 161 GLN A O 1
ATOM 1312 N N . LEU A 1 162 ? -6.808 5.050 -0.115 1.00 97.44 162 LEU A N 1
ATOM 1313 C CA . LEU A 1 162 ? -5.345 5.119 -0.219 1.00 97.44 162 LEU A CA 1
ATOM 1314 C C . LEU A 1 162 ? -4.817 4.322 -1.421 1.00 97.44 162 LEU A C 1
ATOM 1316 O O . LEU A 1 162 ? -3.972 4.831 -2.163 1.00 97.44 162 LEU A O 1
ATOM 1320 N N . PHE A 1 163 ? -5.344 3.121 -1.679 1.00 97.31 163 PHE A N 1
ATOM 1321 C CA . PHE A 1 163 ? -4.998 2.359 -2.887 1.00 97.31 163 PHE A CA 1
ATOM 1322 C C . PHE A 1 163 ? -5.374 3.124 -4.164 1.00 97.31 163 PHE A C 1
ATOM 1324 O O . PHE A 1 163 ? -4.572 3.221 -5.099 1.00 97.31 163 PHE A O 1
ATOM 1331 N N . PHE A 1 164 ? -6.559 3.732 -4.187 1.00 95.88 164 PHE A N 1
ATOM 1332 C CA . PHE A 1 164 ? -7.039 4.471 -5.351 1.00 95.88 164 PHE A CA 1
ATOM 1333 C C . PHE A 1 164 ? -6.286 5.787 -5.598 1.00 95.88 164 PHE A C 1
ATOM 1335 O O . PHE A 1 164 ? -6.015 6.151 -6.741 1.00 95.88 164 PHE A O 1
ATOM 1342 N N . THR A 1 165 ? -5.957 6.526 -4.542 1.00 95.94 165 THR A N 1
ATOM 1343 C CA . THR A 1 165 ? -5.393 7.880 -4.655 1.00 95.94 165 THR A CA 1
ATOM 1344 C C . THR A 1 165 ? -3.872 7.887 -4.682 1.00 95.94 165 THR A C 1
ATOM 1346 O O . THR A 1 165 ? -3.293 8.661 -5.443 1.00 95.94 165 THR A O 1
ATOM 1349 N N . LYS A 1 166 ? -3.214 7.027 -3.894 1.00 96.62 166 LYS A N 1
ATOM 1350 C CA . LYS A 1 166 ? -1.749 6.962 -3.814 1.00 96.62 166 LYS A CA 1
ATOM 1351 C C . LYS A 1 166 ? -1.198 5.901 -4.758 1.00 96.62 166 LYS A C 1
ATOM 1353 O O . LYS A 1 166 ? -0.514 6.247 -5.719 1.00 96.62 166 LYS A O 1
ATOM 1358 N N . VAL A 1 167 ? -1.543 4.628 -4.548 1.00 95.88 167 VAL A N 1
ATOM 1359 C CA . VAL A 1 167 ? -0.922 3.503 -5.279 1.00 95.88 167 VAL A CA 1
ATOM 1360 C C . VAL A 1 167 ? -1.219 3.585 -6.775 1.00 95.88 167 VAL A C 1
ATOM 1362 O O . VAL A 1 167 ? -0.299 3.595 -7.593 1.00 95.88 167 VAL A O 1
ATOM 1365 N N . ARG A 1 168 ? -2.495 3.739 -7.147 1.00 95.62 168 ARG A N 1
ATOM 1366 C CA . ARG A 1 168 ? -2.894 3.860 -8.556 1.00 95.62 168 ARG A CA 1
ATOM 1367 C C . ARG A 1 168 ? -2.287 5.094 -9.226 1.00 95.62 168 ARG A C 1
ATOM 1369 O O . ARG A 1 168 ? -1.900 5.022 -10.390 1.00 95.62 168 ARG A O 1
ATOM 1376 N N . ARG A 1 169 ? -2.191 6.226 -8.519 1.00 95.75 169 ARG A N 1
ATOM 1377 C CA . ARG A 1 169 ? -1.581 7.451 -9.061 1.00 95.75 169 ARG A CA 1
ATOM 1378 C C . ARG A 1 169 ? -0.087 7.269 -9.302 1.00 95.75 169 ARG A C 1
ATOM 1380 O O . ARG A 1 169 ? 0.374 7.615 -10.384 1.00 95.75 169 ARG A O 1
ATOM 1387 N N . MET A 1 170 ? 0.644 6.706 -8.342 1.00 96.56 170 MET A N 1
ATOM 1388 C CA . MET A 1 170 ? 2.076 6.427 -8.492 1.00 96.56 170 MET A CA 1
ATOM 1389 C C . MET A 1 170 ? 2.336 5.448 -9.642 1.00 96.56 170 MET A C 1
ATOM 1391 O O . MET A 1 170 ? 3.214 5.691 -10.466 1.00 96.56 170 MET A O 1
ATOM 1395 N N . ALA A 1 171 ? 1.522 4.394 -9.767 1.00 96.44 171 ALA A N 1
ATOM 1396 C CA . ALA A 1 171 ? 1.625 3.454 -10.881 1.00 96.44 171 ALA A CA 1
ATOM 1397 C C . ALA A 1 171 ? 1.345 4.136 -12.235 1.00 96.44 171 ALA A C 1
ATOM 1399 O O . ALA A 1 171 ? 2.121 3.979 -13.176 1.00 96.44 171 ALA A O 1
ATOM 1400 N N . LYS A 1 172 ? 0.312 4.988 -12.327 1.00 96.31 172 LYS A N 1
ATOM 1401 C CA . LYS A 1 172 ? 0.046 5.796 -13.533 1.00 96.31 172 LYS A CA 1
ATOM 1402 C C . LYS A 1 172 ? 1.190 6.753 -13.870 1.00 96.31 172 LYS A C 1
ATOM 1404 O O . LYS A 1 172 ? 1.527 6.893 -15.041 1.00 96.31 172 LYS A O 1
ATOM 1409 N N . GLN A 1 173 ? 1.796 7.399 -12.874 1.00 96.38 173 GLN A N 1
ATOM 1410 C CA . GLN A 1 173 ? 2.966 8.256 -13.089 1.00 96.38 173 GLN A CA 1
ATOM 1411 C C . GLN A 1 173 ? 4.145 7.456 -13.655 1.00 96.38 173 GLN A C 1
ATOM 1413 O O . GLN A 1 173 ? 4.775 7.913 -14.606 1.00 96.38 173 GLN A O 1
ATOM 1418 N N . ALA A 1 174 ? 4.392 6.245 -13.145 1.00 95.56 174 ALA A N 1
ATOM 1419 C CA . ALA A 1 174 ? 5.427 5.357 -13.671 1.00 95.56 174 ALA A CA 1
ATOM 1420 C C . ALA A 1 174 ? 5.154 4.925 -15.125 1.00 95.56 174 ALA A C 1
ATOM 1422 O O . ALA A 1 174 ? 6.075 4.933 -15.944 1.00 95.56 174 ALA A O 1
ATOM 1423 N N . ILE A 1 175 ? 3.897 4.615 -15.474 1.00 97.62 175 ILE A N 1
ATOM 1424 C CA . ILE A 1 175 ? 3.477 4.311 -16.856 1.00 97.62 175 ILE A CA 1
ATOM 1425 C C . ILE A 1 175 ? 3.760 5.507 -17.769 1.00 97.62 175 ILE A C 1
ATOM 1427 O O . ILE A 1 175 ? 4.446 5.362 -18.778 1.00 97.62 175 ILE A O 1
ATOM 1431 N N . ILE A 1 176 ? 3.271 6.696 -17.400 1.00 97.69 176 ILE A N 1
ATOM 1432 C CA . ILE A 1 176 ? 3.432 7.921 -18.197 1.00 97.69 176 ILE A CA 1
ATOM 1433 C C . ILE A 1 176 ? 4.918 8.228 -18.410 1.00 97.69 176 ILE A C 1
ATOM 1435 O O . ILE A 1 176 ? 5.342 8.475 -19.537 1.00 97.69 176 ILE A O 1
ATOM 1439 N N . PHE A 1 177 ? 5.722 8.159 -17.347 1.00 95.75 177 PHE A N 1
ATOM 1440 C CA . PHE A 1 177 ? 7.166 8.354 -17.435 1.00 95.75 177 PHE A CA 1
ATOM 1441 C C . PHE A 1 177 ? 7.826 7.332 -18.372 1.00 95.75 177 PHE A C 1
ATOM 1443 O O . PHE A 1 177 ? 8.621 7.712 -19.229 1.00 95.75 177 PHE A O 1
ATOM 1450 N N . SER A 1 178 ? 7.449 6.054 -18.276 1.00 95.81 178 SER A N 1
ATOM 1451 C CA . SER A 1 178 ? 7.977 4.996 -19.149 1.00 95.81 178 SER A CA 1
ATOM 1452 C C . SER A 1 178 ? 7.634 5.242 -20.622 1.00 95.81 178 SER A C 1
ATOM 1454 O O . SER A 1 178 ? 8.490 5.053 -21.484 1.00 95.81 178 SER A O 1
ATOM 1456 N N . ILE A 1 179 ? 6.425 5.734 -20.922 1.00 97.12 179 ILE A N 1
ATOM 1457 C CA . ILE A 1 179 ? 6.025 6.131 -22.283 1.00 97.12 179 ILE A CA 1
ATOM 1458 C C . ILE A 1 179 ? 6.901 7.280 -22.790 1.00 97.12 179 ILE A C 1
ATOM 1460 O O . ILE A 1 179 ? 7.437 7.191 -23.893 1.00 97.12 179 ILE A O 1
ATOM 1464 N N . PHE A 1 180 ? 7.089 8.337 -21.992 1.00 96.56 180 PHE A N 1
ATOM 1465 C CA . PHE A 1 180 ? 7.946 9.462 -22.381 1.00 96.56 180 PHE A CA 1
ATOM 1466 C C . PHE A 1 180 ? 9.389 9.026 -22.635 1.00 96.56 180 PHE A C 1
ATOM 1468 O O . PHE A 1 180 ? 9.990 9.463 -23.614 1.00 96.56 180 PHE A O 1
ATOM 1475 N N . VAL A 1 181 ? 9.934 8.132 -21.806 1.00 93.88 181 VAL A N 1
ATOM 1476 C CA . VAL A 1 181 ? 11.275 7.572 -22.013 1.00 93.88 181 VAL A CA 1
ATOM 1477 C C . VAL A 1 181 ? 11.332 6.750 -23.302 1.00 93.88 181 VAL A C 1
ATOM 1479 O O . VAL A 1 181 ? 12.253 6.947 -24.091 1.00 93.88 181 VAL A O 1
ATOM 1482 N N . LEU A 1 182 ? 10.357 5.879 -23.575 1.00 94.81 182 LEU A N 1
ATOM 1483 C CA . LEU A 1 182 ? 10.319 5.079 -24.809 1.00 94.81 182 LEU A CA 1
ATOM 1484 C C . LEU A 1 182 ? 10.227 5.952 -26.065 1.00 94.81 182 LEU A C 1
ATOM 1486 O O . LEU A 1 182 ? 11.002 5.769 -27.005 1.00 94.81 182 LEU A O 1
ATOM 1490 N N . VAL A 1 183 ? 9.314 6.924 -26.078 1.00 96.25 183 VAL A N 1
ATOM 1491 C CA . VAL A 1 183 ? 9.135 7.840 -27.214 1.00 96.25 183 VAL A CA 1
ATOM 1492 C C . VAL A 1 183 ? 10.364 8.729 -27.377 1.00 96.25 183 VAL A C 1
ATOM 1494 O O . VAL A 1 183 ? 10.921 8.812 -28.469 1.00 96.25 183 VAL A O 1
ATOM 1497 N N . GLY A 1 184 ? 10.835 9.343 -26.290 1.00 95.38 184 GLY A N 1
ATOM 1498 C CA . GLY A 1 184 ? 11.990 10.236 -26.302 1.00 95.38 184 GLY A CA 1
ATOM 1499 C C . GLY A 1 184 ? 13.267 9.531 -26.754 1.00 95.38 184 GLY A C 1
ATOM 1500 O O . GLY A 1 184 ? 13.973 10.041 -27.620 1.00 95.38 184 GLY A O 1
ATOM 1501 N N . THR A 1 185 ? 13.537 8.328 -26.242 1.00 92.06 185 THR A N 1
ATOM 1502 C CA . THR A 1 185 ? 14.694 7.530 -26.680 1.00 92.06 185 THR A CA 1
ATOM 1503 C C . THR A 1 185 ? 14.561 7.089 -28.132 1.00 92.06 185 THR A C 1
ATOM 1505 O O . THR A 1 185 ? 15.541 7.155 -28.871 1.00 92.06 185 THR A O 1
ATOM 1508 N N . SER A 1 186 ? 13.371 6.695 -28.587 1.00 92.56 186 SER A N 1
ATOM 1509 C CA . SER A 1 186 ? 13.146 6.329 -29.992 1.00 92.56 186 SER A CA 1
ATOM 1510 C C . SER A 1 186 ? 13.413 7.508 -30.931 1.00 92.56 186 SER A C 1
ATOM 1512 O O . SER A 1 186 ? 14.165 7.368 -31.895 1.00 92.56 186 SER A O 1
ATOM 1514 N N . LEU A 1 187 ? 12.880 8.692 -30.614 1.00 95.50 187 LEU A N 1
ATOM 1515 C CA . LEU A 1 187 ? 13.109 9.916 -31.388 1.00 95.50 187 LEU A CA 1
ATOM 1516 C C . LEU A 1 187 ? 14.581 10.344 -31.370 1.00 95.50 187 LEU A C 1
ATOM 1518 O O . LEU A 1 187 ? 15.132 10.673 -32.419 1.00 95.50 187 LEU A O 1
ATOM 1522 N N . ALA A 1 188 ? 15.241 10.285 -30.211 1.00 93.38 188 ALA A N 1
ATOM 1523 C CA . ALA A 1 188 ? 16.663 10.602 -30.094 1.00 93.38 188 ALA A CA 1
ATOM 1524 C C . ALA A 1 188 ? 17.526 9.664 -30.952 1.00 93.38 188 ALA A C 1
ATOM 1526 O O . ALA A 1 188 ? 18.422 10.124 -31.655 1.00 93.38 188 ALA A O 1
ATOM 1527 N N . ASN A 1 189 ? 17.224 8.361 -30.961 1.00 89.88 189 ASN A N 1
ATOM 1528 C CA . ASN A 1 189 ? 17.935 7.395 -31.802 1.00 89.88 189 ASN A CA 1
ATOM 1529 C C . ASN A 1 189 ? 17.760 7.682 -33.303 1.00 89.88 189 ASN A C 1
ATOM 1531 O O . ASN A 1 189 ? 18.719 7.528 -34.063 1.00 89.88 189 ASN A O 1
ATOM 1535 N N . LEU A 1 190 ? 16.566 8.115 -33.725 1.00 93.31 190 LEU A N 1
ATOM 1536 C CA . LEU A 1 190 ? 16.301 8.517 -35.110 1.00 93.31 190 LEU A CA 1
ATOM 1537 C C . LEU A 1 190 ? 17.046 9.805 -35.486 1.00 93.31 190 LEU A C 1
ATOM 1539 O O . LEU A 1 190 ? 17.623 9.877 -36.568 1.00 93.31 190 LEU A O 1
ATOM 1543 N N . ALA A 1 191 ? 17.074 10.796 -34.592 1.00 95.88 191 ALA A N 1
ATOM 1544 C CA . ALA A 1 191 ? 17.711 12.088 -34.841 1.00 95.88 191 ALA A CA 1
ATOM 1545 C C . ALA A 1 191 ? 19.249 12.013 -34.842 1.00 95.88 191 ALA A C 1
ATOM 1547 O O . ALA A 1 191 ? 19.902 12.631 -35.680 1.00 95.88 191 ALA A O 1
ATOM 1548 N N . ILE A 1 192 ? 19.836 11.248 -33.918 1.00 94.31 192 ILE A N 1
ATOM 1549 C CA . ILE A 1 192 ? 21.294 11.149 -33.747 1.00 94.31 192 ILE A CA 1
ATOM 1550 C C . ILE A 1 192 ? 21.927 10.235 -34.809 1.00 94.31 192 ILE A C 1
ATOM 1552 O O . ILE A 1 192 ? 23.096 10.403 -35.163 1.00 94.31 192 ILE A O 1
ATOM 1556 N N . GLY A 1 193 ? 21.163 9.283 -35.351 1.00 90.88 193 GLY A N 1
ATOM 1557 C CA . GLY A 1 193 ? 21.704 8.250 -36.230 1.00 90.88 193 GLY A CA 1
ATOM 1558 C C . GLY A 1 193 ? 22.457 8.751 -37.468 1.00 90.88 193 GLY A C 1
ATOM 1559 O O . GLY A 1 193 ? 23.579 8.294 -37.691 1.00 90.88 193 GLY A O 1
ATOM 1560 N N . PRO A 1 194 ? 21.925 9.710 -38.248 1.00 94.62 194 PRO A N 1
ATOM 1561 C CA . PRO A 1 194 ? 22.645 10.280 -39.388 1.00 94.62 194 PRO A CA 1
ATOM 1562 C C . PRO A 1 194 ? 23.982 10.928 -38.994 1.00 94.62 194 PRO A C 1
ATOM 1564 O O . PRO A 1 194 ? 24.981 10.760 -39.693 1.00 94.62 194 PRO A O 1
ATOM 1567 N N . GLY A 1 195 ? 24.021 11.615 -37.846 1.00 94.50 195 GLY A N 1
ATOM 1568 C CA . GLY A 1 195 ? 25.229 12.258 -37.325 1.00 94.50 195 GLY A CA 1
ATOM 1569 C C . GLY A 1 195 ? 26.318 11.245 -36.981 1.00 94.50 195 GLY A C 1
ATOM 1570 O O . GLY A 1 195 ? 27.461 11.399 -37.405 1.00 94.50 195 GLY A O 1
ATOM 1571 N N . ILE A 1 196 ? 25.956 10.162 -36.291 1.00 91.94 196 ILE A N 1
ATOM 1572 C CA . ILE A 1 196 ? 26.908 9.099 -35.942 1.00 91.94 196 ILE A CA 1
ATOM 1573 C C . ILE A 1 196 ? 27.433 8.384 -37.198 1.00 91.94 196 ILE A C 1
ATOM 1575 O O . ILE A 1 196 ? 28.636 8.130 -37.289 1.00 91.94 196 ILE A O 1
ATOM 1579 N N . ARG A 1 197 ? 26.577 8.133 -38.201 1.00 92.62 197 ARG A N 1
ATOM 1580 C CA . ARG A 1 197 ? 27.013 7.551 -39.488 1.00 92.62 197 ARG A CA 1
ATOM 1581 C C . ARG A 1 197 ? 28.040 8.415 -40.203 1.00 92.62 197 ARG A C 1
ATOM 1583 O O . ARG A 1 197 ? 28.985 7.887 -40.782 1.00 92.62 197 ARG A O 1
ATOM 1590 N N . SER A 1 198 ? 27.880 9.738 -40.142 1.00 95.56 198 SER A N 1
ATOM 1591 C CA . SER A 1 198 ? 28.817 10.670 -40.781 1.00 95.56 198 SER A CA 1
ATOM 1592 C C . SER A 1 198 ? 30.231 10.601 -40.185 1.00 95.56 198 SER A C 1
ATOM 1594 O O . SER A 1 198 ? 31.204 10.884 -40.875 1.00 95.56 198 SER A O 1
ATOM 1596 N N . MET A 1 199 ? 30.358 10.152 -38.932 1.00 92.38 199 MET A N 1
ATOM 1597 C CA . MET A 1 199 ? 31.636 9.967 -38.236 1.00 92.38 199 MET A CA 1
ATOM 1598 C C . MET A 1 199 ? 32.294 8.604 -38.524 1.00 92.38 199 MET A C 1
ATOM 1600 O O . MET A 1 199 ? 33.314 8.280 -37.920 1.00 92.38 199 MET A O 1
ATOM 1604 N N . GLY A 1 200 ? 31.725 7.791 -39.422 1.00 91.81 200 GLY A N 1
ATOM 1605 C CA . GLY A 1 200 ? 32.270 6.480 -39.788 1.00 91.81 200 GLY A CA 1
ATOM 1606 C C . GLY A 1 200 ? 31.905 5.343 -38.828 1.00 91.81 200 GLY A C 1
ATOM 1607 O O . GLY A 1 200 ? 32.466 4.253 -38.933 1.00 91.81 200 GLY A O 1
ATOM 1608 N N . PHE A 1 201 ? 30.969 5.566 -37.900 1.00 86.75 201 PHE A N 1
ATOM 1609 C CA . PHE A 1 201 ? 30.409 4.501 -37.068 1.00 86.75 201 PHE A CA 1
ATOM 1610 C C . PHE A 1 201 ? 29.198 3.860 -37.751 1.00 86.75 201 PHE A C 1
ATOM 1612 O O . PHE A 1 201 ? 28.324 4.547 -38.277 1.00 86.75 201 PHE A O 1
ATOM 1619 N N . ASP A 1 202 ? 29.123 2.533 -37.690 1.00 80.88 202 ASP A N 1
ATOM 1620 C CA . ASP A 1 202 ? 28.002 1.766 -38.229 1.00 80.88 202 ASP A CA 1
ATOM 1621 C C . ASP A 1 202 ? 26.814 1.827 -37.248 1.00 80.88 202 ASP A C 1
ATOM 1623 O O . ASP A 1 202 ? 26.775 1.106 -36.243 1.00 80.88 202 ASP A O 1
ATOM 1627 N N . TRP A 1 203 ? 25.907 2.784 -37.481 1.00 81.00 203 TRP A N 1
ATOM 1628 C CA . TRP A 1 203 ? 24.744 3.086 -36.633 1.00 81.00 203 TRP A CA 1
ATOM 1629 C C . TRP A 1 203 ? 23.412 2.807 -37.327 1.00 81.00 203 TRP A C 1
ATOM 1631 O O . TRP A 1 203 ? 23.046 3.468 -38.321 1.00 81.00 203 TRP A O 1
#

Radius of gyration: 27.24 Å; chains: 1; bounding box: 56×26×81 Å

Secondary structure (DSSP, 8-state):
-GGGGTHHHHHHHHHHHHHHSS--HHHHHHHHHHHHHHHHHHHHHHHHHHHHHHHHHHSS-SSSSHHHHHHHHHHHHHHHHHHHHHHHHHHHHT--HHHHHHH--GGGSTTHHHHHHHHHHHHHHHHHHHHHH-B-SSSS----SS--S---B-HHHHHHHHIIIIIHHHHHHHHHHHHHHHHHHHHHHHHHHHHHHHTT---

pLDDT: mean 96.29, std 2.94, range [80.88, 98.62]

Foldseek 3Di:
DVLVCLCVLVVVLVVVCVVVVDDDVVSVCCNQQVSLVSLLVVLVVQLVVLLVLLVVLQDLDQPPDPVSVVLLVLLVVLVVQQVVQLVVVCVVVVHDSVVSLLPDASVVGPCSVVSCVVRVVS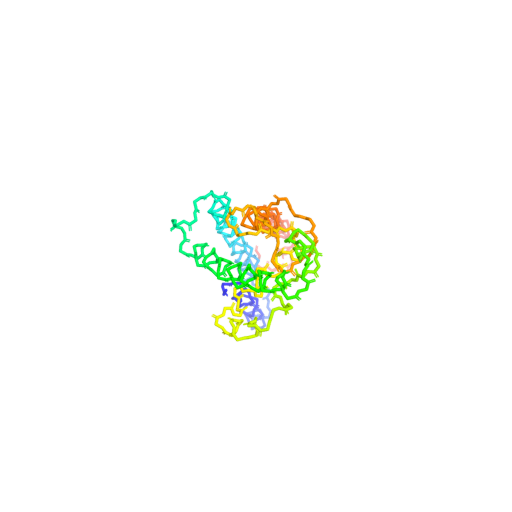VVVQLCLCVVVVADHASAGDRHRNDNDHHDHHSSNSVSVCSVPPRNVVSVVSNVVSVCSVVVVVVCCVVCVVVCVVVVDDD

Organism: NCBI:txid327968

Sequence (203 aa):
EIALLLPIPFFLAFFIQAKLRRPHKATILLTLLVPAATLLALGDVLVNIASDRADQLRSRDCDTFAKKRELERSWQAAHRLYMGCLRETVKTHNITMDTALSMFRVQDCQEYPTAYTHHARDWEYLWFLEEEHQCAGWCQARRPVWTLKDVSDSCSTVVSQLFFTKVRRMAKQAIIFSIFVLVGTSLANLAIGPGIRSMGFDW